Protein AF-A0A820R2Y9-F1 (afdb_monomer_lite)

Structure (mmCIF, N/CA/C/O backbone):
data_AF-A0A820R2Y9-F1
#
_entry.id   AF-A0A820R2Y9-F1
#
loop_
_atom_site.group_PDB
_atom_site.id
_atom_site.type_symbol
_atom_site.label_atom_id
_atom_site.label_alt_id
_atom_site.label_comp_id
_atom_site.label_asym_id
_atom_site.label_entity_id
_atom_site.label_seq_id
_atom_site.pdbx_PDB_ins_code
_atom_site.Cartn_x
_atom_site.Cartn_y
_atom_site.Cartn_z
_atom_site.occupancy
_atom_site.B_iso_or_equiv
_atom_site.auth_seq_id
_atom_site.auth_comp_id
_atom_site.auth_asym_id
_atom_site.auth_atom_id
_atom_site.pdbx_PDB_model_num
ATOM 1 N N . MET A 1 1 ? 5.245 2.937 -27.124 1.00 94.50 1 MET A N 1
ATOM 2 C CA . MET A 1 1 ? 5.031 2.956 -28.586 1.00 94.50 1 MET A CA 1
ATOM 3 C C . MET A 1 1 ? 6.047 3.896 -29.205 1.00 94.50 1 MET A C 1
ATOM 5 O O . MET A 1 1 ? 6.427 4.841 -28.526 1.00 94.50 1 MET A O 1
ATOM 9 N N . GLN A 1 2 ? 6.481 3.652 -30.437 1.00 97.06 2 GLN A N 1
ATOM 10 C CA . GLN A 1 2 ? 7.412 4.506 -31.176 1.00 97.06 2 GLN A CA 1
ATOM 11 C C . GLN A 1 2 ? 6.741 5.011 -32.455 1.00 97.06 2 GLN A C 1
ATOM 13 O O . GLN A 1 2 ? 6.049 4.252 -33.133 1.00 97.06 2 GLN A O 1
ATOM 18 N N . LEU A 1 3 ? 6.914 6.298 -32.744 1.00 96.25 3 LEU A N 1
ATOM 19 C CA . LEU A 1 3 ? 6.406 6.946 -33.949 1.00 96.25 3 LEU A CA 1
ATOM 20 C C . LEU A 1 3 ? 7.386 6.685 -35.099 1.00 96.25 3 LEU A C 1
ATOM 22 O O . LEU A 1 3 ? 8.551 7.066 -34.995 1.00 96.25 3 LEU A O 1
ATOM 26 N N . ASN A 1 4 ? 6.944 6.066 -36.196 1.00 95.81 4 ASN A N 1
ATOM 27 C CA . ASN A 1 4 ? 7.856 5.692 -37.287 1.00 95.81 4 ASN A CA 1
ATOM 28 C C . ASN A 1 4 ? 8.474 6.893 -38.005 1.00 95.81 4 ASN A C 1
ATOM 30 O O . ASN A 1 4 ? 9.587 6.786 -38.510 1.00 95.81 4 ASN A O 1
ATOM 34 N N . CYS A 1 5 ? 7.772 8.027 -38.061 1.00 95.31 5 CYS A N 1
ATOM 35 C CA . CYS A 1 5 ? 8.242 9.199 -38.799 1.00 95.31 5 CYS A CA 1
ATOM 36 C C . CYS A 1 5 ? 9.406 9.929 -38.111 1.00 95.31 5 CYS A C 1
ATOM 38 O O . CYS A 1 5 ? 10.235 10.516 -38.797 1.00 95.31 5 CYS A O 1
ATOM 40 N N . CYS A 1 6 ? 9.479 9.906 -36.776 1.00 96.31 6 CYS A N 1
ATOM 41 C CA . CYS A 1 6 ? 10.446 10.708 -36.019 1.00 96.31 6 CYS A CA 1
ATOM 42 C C . CYS A 1 6 ? 11.184 9.945 -34.910 1.00 96.31 6 CYS A C 1
ATOM 44 O O . CYS A 1 6 ? 12.053 10.511 -34.258 1.00 96.31 6 CYS A O 1
ATOM 46 N N . GLY A 1 7 ? 10.845 8.679 -34.659 1.00 97.00 7 GLY A N 1
ATOM 47 C CA . GLY A 1 7 ? 11.504 7.837 -33.660 1.00 97.00 7 GLY A CA 1
ATOM 48 C C . GLY A 1 7 ? 11.171 8.163 -32.198 1.00 97.00 7 GLY A C 1
ATOM 49 O O . GLY A 1 7 ? 11.577 7.409 -31.314 1.00 97.00 7 GLY A O 1
ATOM 50 N N . HIS A 1 8 ? 10.411 9.226 -31.925 1.00 97.75 8 HIS A N 1
ATOM 51 C CA . HIS A 1 8 ? 9.958 9.578 -30.579 1.00 97.75 8 HIS A CA 1
ATOM 52 C C . HIS A 1 8 ? 8.955 8.565 -30.019 1.00 97.75 8 HIS A C 1
ATOM 54 O O . HIS A 1 8 ? 8.298 7.824 -30.757 1.00 97.75 8 HIS A O 1
ATOM 60 N N . ARG A 1 9 ? 8.835 8.520 -28.687 1.00 96.50 9 ARG A N 1
ATOM 61 C CA . ARG A 1 9 ? 8.028 7.520 -27.982 1.00 96.50 9 ARG A CA 1
ATOM 62 C C . ARG A 1 9 ? 6.809 8.137 -27.312 1.00 96.50 9 ARG A C 1
ATOM 64 O O . ARG A 1 9 ? 6.874 9.223 -26.753 1.00 96.50 9 ARG A O 1
ATOM 71 N N . ILE A 1 10 ? 5.708 7.393 -27.327 1.00 95.25 10 ILE A N 1
ATOM 72 C CA . ILE A 1 10 ? 4.458 7.745 -26.649 1.00 95.25 10 ILE A CA 1
ATOM 73 C C . ILE A 1 10 ? 3.908 6.539 -25.879 1.00 95.25 10 ILE A C 1
ATOM 75 O O . ILE A 1 10 ? 4.060 5.380 -26.294 1.00 95.25 10 ILE A O 1
ATOM 79 N N . CYS A 1 11 ? 3.279 6.802 -24.733 1.00 95.25 11 CYS A N 1
ATOM 80 C CA . CYS A 1 11 ? 2.609 5.776 -23.943 1.00 95.25 11 CYS A CA 1
ATOM 81 C C . CYS A 1 11 ? 1.322 5.294 -24.644 1.00 95.25 11 CYS A C 1
ATOM 83 O O . CYS A 1 11 ? 0.668 6.063 -25.346 1.00 95.25 11 CYS A O 1
ATOM 85 N N . GLN A 1 12 ? 0.936 4.025 -24.467 1.00 92.25 12 GLN A N 1
ATOM 86 C CA . GLN A 1 12 ? -0.253 3.472 -25.137 1.00 92.25 12 GLN A CA 1
ATOM 87 C C . GLN A 1 12 ? -1.546 4.184 -24.707 1.00 92.25 12 GLN A C 1
ATOM 89 O O . GLN A 1 12 ? -2.369 4.513 -25.556 1.00 92.25 12 GLN A O 1
ATOM 94 N N . ALA A 1 13 ? -1.696 4.493 -23.417 1.00 92.94 13 ALA A N 1
ATOM 95 C CA . ALA A 1 13 ? -2.849 5.243 -22.913 1.00 92.94 13 ALA A CA 1
ATOM 96 C C . ALA A 1 13 ? -2.915 6.668 -23.496 1.00 92.94 13 ALA A C 1
ATOM 98 O O . ALA A 1 13 ? -3.978 7.155 -23.866 1.00 92.94 13 ALA A O 1
ATOM 99 N N . CYS A 1 14 ? -1.761 7.320 -23.639 1.00 91.25 14 CYS A N 1
ATOM 100 C CA . CYS A 1 14 ? -1.621 8.655 -24.213 1.00 91.25 14 CYS A CA 1
ATOM 101 C C . CYS A 1 14 ? -2.047 8.661 -25.688 1.00 91.25 14 CYS A C 1
ATOM 103 O O . CYS A 1 14 ? -2.731 9.577 -26.132 1.00 91.25 14 CYS A O 1
ATOM 105 N N . LEU A 1 15 ? -1.678 7.608 -26.425 1.00 92.06 15 LEU A N 1
ATOM 106 C CA . LEU A 1 15 ? -2.083 7.394 -27.813 1.00 92.06 15 LEU A CA 1
ATOM 107 C C . LEU A 1 15 ? -3.599 7.177 -27.944 1.00 92.06 15 LEU A C 1
ATOM 109 O O . LEU A 1 15 ? -4.229 7.746 -28.833 1.00 92.06 15 LEU A O 1
ATOM 113 N N . GLN A 1 16 ? -4.197 6.381 -27.052 1.00 91.25 16 GLN A N 1
ATOM 114 C CA . GLN A 1 16 ? -5.637 6.096 -27.066 1.00 91.25 16 GLN A CA 1
ATOM 115 C C . GLN A 1 16 ? -6.497 7.340 -26.818 1.00 91.25 16 GLN A C 1
ATOM 117 O O . GLN A 1 16 ? -7.578 7.446 -27.391 1.00 91.25 16 GLN A O 1
ATOM 122 N N . ARG A 1 17 ? -6.007 8.294 -26.015 1.00 91.81 17 ARG A N 1
ATOM 123 C CA . ARG A 1 17 ? -6.705 9.557 -25.723 1.00 91.81 17 ARG A CA 1
ATOM 124 C C . ARG A 1 17 ? -6.769 10.529 -26.903 1.00 91.81 17 ARG A C 1
ATOM 126 O O . ARG A 1 17 ? -7.539 11.476 -26.829 1.00 91.81 17 ARG A O 1
ATOM 133 N N . GLN A 1 18 ? -5.981 10.328 -27.960 1.00 89.38 18 GLN A N 1
ATOM 134 C CA . GLN A 1 18 ? -6.023 11.174 -29.157 1.00 89.38 18 GLN A CA 1
ATOM 135 C C . GLN A 1 18 ? -7.191 10.727 -30.047 1.00 89.38 18 GLN A C 1
ATOM 137 O O . GLN A 1 18 ? -7.092 9.641 -30.607 1.00 89.38 18 GLN A O 1
ATOM 142 N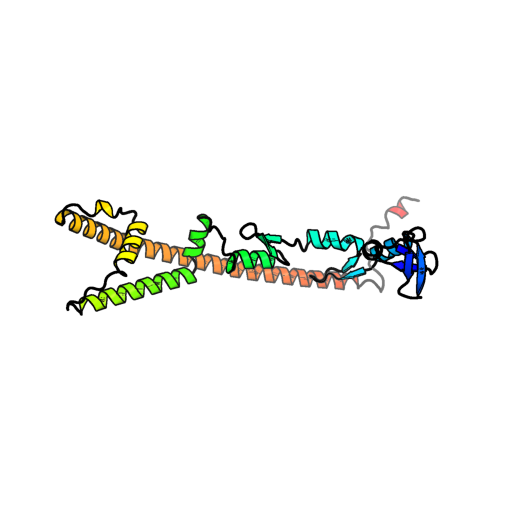 N . PRO A 1 19 ? -8.298 11.477 -30.180 1.00 83.31 19 PRO A N 1
ATOM 143 C CA . PRO A 1 19 ? -9.489 11.007 -30.899 1.00 83.31 19 PRO A CA 1
ATOM 144 C C . PRO A 1 19 ? -9.270 10.873 -32.415 1.00 83.31 19 PRO A C 1
ATOM 146 O O . PRO A 1 19 ? -9.987 10.129 -33.082 1.00 83.31 19 PRO A O 1
ATOM 149 N N . GLU A 1 20 ? -8.272 11.569 -32.954 1.00 88.50 20 GLU A N 1
ATOM 150 C CA . GLU A 1 20 ? -8.010 11.667 -34.385 1.00 88.50 20 GLU A CA 1
ATOM 151 C C . GLU A 1 20 ? -7.115 10.533 -34.918 1.00 88.50 20 GLU A C 1
ATOM 153 O O . GLU A 1 20 ? -6.346 9.887 -34.198 1.00 88.50 20 GLU A O 1
ATOM 158 N N . MET A 1 21 ? -7.243 10.269 -36.223 1.00 87.94 21 MET A N 1
ATOM 159 C CA . MET A 1 21 ? -6.402 9.309 -36.955 1.00 87.94 21 MET A CA 1
ATOM 160 C C . MET A 1 21 ? -4.981 9.843 -37.179 1.00 87.94 21 MET A C 1
ATOM 162 O O . MET A 1 21 ? -4.027 9.058 -37.202 1.00 87.94 21 MET A O 1
ATOM 166 N N . SER A 1 22 ? -4.859 11.162 -37.329 1.00 92.31 22 SER A N 1
ATOM 167 C CA . SER A 1 22 ? -3.619 11.933 -37.344 1.00 92.31 22 SER A CA 1
ATOM 168 C C . SER A 1 22 ? -3.297 12.441 -35.941 1.00 92.31 22 SER A C 1
ATOM 170 O O . SER A 1 22 ? -4.183 12.723 -35.141 1.00 92.31 22 SER A O 1
ATOM 172 N N . MET A 1 23 ? -2.014 12.555 -35.631 1.00 93.25 23 MET A N 1
ATOM 173 C CA . MET A 1 23 ? -1.523 13.107 -34.376 1.00 93.25 23 MET A CA 1
ATOM 174 C C . MET A 1 23 ? -0.204 13.837 -34.627 1.00 93.25 23 MET A C 1
ATOM 176 O O . MET A 1 23 ? 0.573 13.465 -35.506 1.00 93.25 23 MET A O 1
ATOM 180 N N . ILE A 1 24 ? 0.059 14.876 -33.841 1.00 94.25 24 ILE A N 1
ATOM 181 C CA . ILE A 1 24 ? 1.291 15.660 -33.930 1.00 94.25 24 ILE A CA 1
ATOM 182 C C . ILE A 1 24 ? 2.240 15.194 -32.827 1.00 94.25 24 ILE A C 1
ATOM 184 O O . ILE A 1 24 ? 1.867 15.107 -31.654 1.00 94.25 24 ILE A O 1
ATOM 188 N N . CYS A 1 25 ? 3.483 14.879 -33.188 1.00 95.31 25 CYS A N 1
ATOM 189 C CA . CYS A 1 25 ? 4.515 14.567 -32.211 1.00 95.31 25 CYS A CA 1
ATOM 190 C C . CYS A 1 25 ? 4.790 15.795 -31.332 1.00 95.31 25 CYS A C 1
ATOM 192 O O . CYS A 1 25 ? 5.299 16.799 -31.817 1.00 95.31 25 CYS A O 1
ATOM 194 N N . LEU A 1 26 ? 4.535 15.700 -30.026 1.00 93.19 26 LEU A N 1
ATOM 195 C CA . LEU A 1 26 ? 4.719 16.824 -29.095 1.00 93.19 26 LEU A CA 1
ATOM 196 C C . LEU A 1 26 ? 6.181 17.278 -28.935 1.00 93.19 26 LEU A C 1
ATOM 198 O O . LEU A 1 26 ? 6.425 18.353 -28.400 1.00 93.19 26 LEU A O 1
ATOM 202 N N . GLN A 1 27 ? 7.151 16.467 -29.367 1.00 95.50 27 GLN A N 1
ATOM 203 C CA . GLN A 1 27 ? 8.578 16.780 -29.241 1.00 95.50 27 GLN A CA 1
ATOM 204 C C . GLN A 1 27 ? 9.151 17.496 -30.469 1.00 95.50 27 GLN A C 1
ATOM 206 O O . GLN A 1 27 ? 10.053 18.312 -30.321 1.00 95.50 27 GLN A O 1
ATOM 211 N N . CYS A 1 28 ? 8.654 17.201 -31.674 1.00 96.88 28 CYS A N 1
ATOM 212 C CA . CYS A 1 28 ? 9.210 17.757 -32.916 1.00 96.88 28 CYS A CA 1
ATOM 213 C C . CYS A 1 28 ? 8.169 18.282 -33.910 1.00 96.88 28 CYS A C 1
ATOM 215 O O . CYS A 1 28 ? 8.526 18.632 -35.031 1.00 96.88 28 CYS A O 1
ATOM 217 N N . SER A 1 29 ? 6.892 18.298 -33.534 1.00 96.06 29 SER A N 1
ATOM 218 C CA . SER A 1 29 ? 5.763 18.738 -34.361 1.00 96.06 29 SER A CA 1
ATOM 219 C C . SER A 1 29 ? 5.564 17.967 -35.673 1.00 96.06 29 SER A C 1
ATOM 221 O O . SER A 1 29 ? 4.773 18.384 -36.513 1.00 96.06 29 SER A O 1
ATOM 223 N N . ALA A 1 30 ? 6.240 16.827 -35.855 1.00 96.81 30 ALA A N 1
ATOM 224 C CA . ALA A 1 30 ? 6.027 15.963 -37.009 1.00 96.81 30 ALA A CA 1
ATOM 225 C C . ALA A 1 30 ? 4.625 15.341 -36.962 1.00 96.81 30 ALA A C 1
ATOM 227 O O . ALA A 1 30 ? 4.231 14.757 -35.946 1.00 96.81 30 ALA A O 1
ATOM 228 N N . GLU A 1 31 ? 3.894 15.442 -38.068 1.00 96.12 31 GLU A N 1
ATOM 229 C CA . GLU A 1 31 ? 2.616 14.761 -38.244 1.00 96.12 31 GLU A CA 1
ATOM 230 C C . GLU A 1 31 ? 2.840 13.250 -38.400 1.00 96.12 31 GLU A C 1
ATOM 232 O O . GLU A 1 31 ? 3.791 12.792 -39.043 1.00 96.12 31 GLU A O 1
ATOM 237 N N . THR A 1 32 ? 1.983 12.453 -37.770 1.00 95.19 32 THR A N 1
ATOM 238 C CA . THR A 1 32 ? 2.015 10.996 -37.869 1.00 95.19 32 THR A CA 1
ATOM 239 C C . THR A 1 32 ? 0.614 10.418 -37.802 1.00 95.19 32 THR A C 1
ATOM 241 O O . THR A 1 32 ? -0.297 11.001 -37.219 1.00 95.19 32 THR A O 1
ATOM 244 N N . PHE A 1 33 ? 0.437 9.246 -38.400 1.00 95.25 33 PHE A N 1
ATOM 245 C CA . PHE A 1 33 ? -0.827 8.522 -38.378 1.00 95.25 33 PHE A CA 1
ATOM 246 C C . PHE A 1 33 ? -0.762 7.384 -37.368 1.00 95.25 33 PHE A C 1
ATOM 248 O O . PHE A 1 33 ? 0.284 6.758 -37.199 1.00 95.25 33 PHE A O 1
ATOM 255 N N . ARG A 1 34 ? -1.894 7.030 -36.750 1.00 93.69 34 ARG A N 1
ATOM 256 C CA . ARG A 1 34 ? -1.973 5.874 -35.834 1.00 93.69 34 ARG A CA 1
ATOM 257 C C . ARG A 1 34 ? -1.453 4.568 -36.456 1.00 93.69 34 ARG A C 1
ATOM 259 O O . ARG A 1 34 ? -0.865 3.755 -35.750 1.00 93.69 34 ARG A O 1
ATOM 266 N N . SER A 1 35 ? -1.616 4.385 -37.769 1.00 94.88 35 SER A N 1
ATOM 267 C CA . SER A 1 35 ? -1.086 3.236 -38.524 1.00 94.88 35 SER A CA 1
ATOM 268 C C . SER A 1 35 ? 0.446 3.193 -38.606 1.00 94.88 35 SER A C 1
ATOM 270 O O . SER A 1 35 ? 1.016 2.141 -38.876 1.00 94.88 35 SER A O 1
ATOM 272 N N . GLN A 1 36 ? 1.120 4.315 -38.353 1.00 95.62 36 GLN A N 1
ATOM 273 C CA . GLN A 1 36 ? 2.578 4.456 -38.348 1.00 95.62 36 GLN A CA 1
A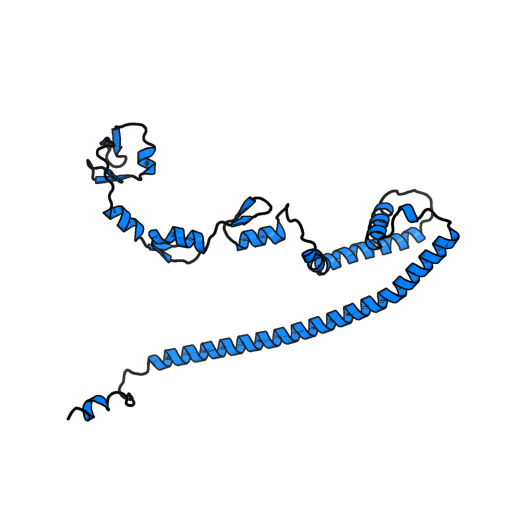TOM 274 C C . GLN A 1 36 ? 3.176 4.355 -36.938 1.00 95.62 36 GLN A C 1
ATOM 276 O O . GLN A 1 36 ? 4.342 4.694 -36.729 1.00 95.62 36 GLN A O 1
ATOM 281 N N . VAL A 1 37 ? 2.391 3.916 -35.954 1.00 96.06 37 VAL A N 1
ATOM 282 C CA . VAL A 1 37 ? 2.845 3.757 -34.575 1.00 96.06 37 VAL A CA 1
ATOM 283 C C . VAL A 1 37 ? 3.149 2.288 -34.307 1.00 96.06 37 VAL A C 1
ATOM 285 O O . VAL A 1 37 ? 2.267 1.434 -34.375 1.00 96.06 37 VAL A O 1
ATOM 288 N N . MET A 1 38 ? 4.398 1.986 -33.958 1.00 97.06 38 MET A N 1
ATOM 289 C CA . MET A 1 38 ? 4.846 0.621 -33.678 1.00 97.06 38 MET A CA 1
ATOM 290 C C . MET A 1 38 ? 5.046 0.368 -32.181 1.00 97.06 38 MET A C 1
ATOM 292 O O . MET A 1 38 ? 5.316 1.272 -31.381 1.00 97.06 38 MET A O 1
ATOM 296 N N . ILE A 1 39 ? 4.925 -0.898 -31.779 1.00 96.75 39 ILE A N 1
ATOM 297 C CA . ILE A 1 39 ? 5.278 -1.338 -30.427 1.00 96.75 39 ILE A CA 1
ATOM 298 C C . ILE A 1 39 ? 6.799 -1.510 -30.363 1.00 96.75 39 ILE A C 1
ATOM 300 O O . ILE A 1 39 ? 7.340 -2.490 -30.870 1.00 96.75 39 ILE A O 1
ATOM 304 N N . ASP A 1 40 ? 7.483 -0.586 -29.692 1.00 96.81 40 ASP A N 1
ATOM 305 C CA . ASP A 1 40 ? 8.913 -0.698 -29.384 1.00 96.81 40 ASP A CA 1
ATOM 306 C C . ASP A 1 40 ? 9.129 -1.710 -28.245 1.00 96.81 40 ASP A C 1
ATOM 308 O O . ASP A 1 40 ? 9.092 -1.374 -27.056 1.00 96.81 40 ASP A O 1
ATOM 312 N N . ARG A 1 41 ? 9.277 -2.989 -28.619 1.00 96.06 41 ARG A N 1
ATOM 313 C CA . ARG A 1 41 ? 9.500 -4.099 -27.676 1.00 96.06 41 ARG A CA 1
ATOM 314 C C . ARG A 1 41 ? 10.843 -3.978 -26.956 1.00 96.06 41 ARG A C 1
ATOM 316 O O . ARG A 1 41 ? 10.914 -4.313 -25.780 1.00 96.06 41 ARG A O 1
ATOM 323 N N . GLY A 1 42 ? 11.877 -3.479 -27.639 1.00 96.62 42 GLY A N 1
ATOM 324 C CA . GLY A 1 42 ? 13.204 -3.288 -27.054 1.00 96.62 42 GLY A CA 1
ATOM 325 C C . GLY A 1 42 ? 13.160 -2.292 -25.900 1.00 96.62 42 GLY A C 1
ATOM 326 O O . GLY A 1 42 ? 13.590 -2.609 -24.794 1.00 96.62 42 GLY A O 1
ATOM 327 N N . PHE A 1 43 ? 12.537 -1.132 -26.119 1.00 94.81 43 PHE A N 1
ATOM 328 C CA . PHE A 1 43 ? 12.335 -0.143 -25.064 1.00 94.81 43 PHE A CA 1
ATOM 329 C C . PHE A 1 43 ? 11.429 -0.654 -23.942 1.00 94.81 43 PHE A C 1
ATOM 331 O O . PHE A 1 43 ? 11.726 -0.423 -22.774 1.00 94.81 43 PHE A O 1
ATOM 338 N N . LYS A 1 44 ? 10.346 -1.376 -24.264 1.00 93.81 44 LYS A N 1
ATOM 339 C CA . LYS A 1 44 ? 9.470 -1.969 -23.239 1.00 93.81 44 LYS A CA 1
ATOM 340 C C . LYS A 1 44 ? 10.246 -2.917 -22.317 1.00 93.81 44 LYS A C 1
ATOM 342 O O . LYS A 1 44 ? 10.117 -2.808 -21.102 1.00 93.81 44 LYS A O 1
ATOM 347 N N . ASN A 1 45 ? 11.059 -3.803 -22.890 1.00 95.38 45 ASN A N 1
ATOM 348 C CA . ASN A 1 45 ? 11.874 -4.742 -22.123 1.00 95.38 45 ASN A CA 1
ATOM 349 C C . ASN A 1 45 ? 12.950 -4.010 -21.306 1.00 95.38 45 ASN A C 1
ATOM 351 O O . ASN A 1 45 ? 13.172 -4.351 -20.151 1.00 95.38 45 ASN A O 1
ATOM 355 N N . ALA A 1 46 ? 13.577 -2.972 -21.870 1.00 95.94 46 ALA A N 1
ATOM 356 C CA . ALA A 1 46 ? 14.545 -2.152 -21.144 1.00 95.94 46 ALA A CA 1
ATOM 357 C C . ALA A 1 46 ? 13.909 -1.431 -19.943 1.00 95.94 46 ALA A C 1
ATOM 359 O O . ALA A 1 46 ? 14.474 -1.462 -18.856 1.00 95.94 46 ALA A O 1
ATOM 360 N N . MET A 1 47 ? 12.714 -0.851 -20.112 1.00 94.62 47 MET A N 1
ATOM 361 C CA . MET A 1 47 ? 11.956 -0.221 -19.022 1.00 94.62 47 MET A CA 1
ATOM 362 C C . MET A 1 47 ? 11.617 -1.219 -17.913 1.00 94.62 47 MET A C 1
ATOM 364 O O . MET A 1 47 ? 11.740 -0.898 -16.738 1.00 94.62 47 MET A O 1
ATOM 368 N N . GLN A 1 48 ? 11.209 -2.435 -18.278 1.00 94.38 48 GLN A N 1
ATOM 369 C CA . GLN A 1 48 ? 10.905 -3.505 -17.324 1.00 94.38 48 GLN A CA 1
ATOM 370 C C . GLN A 1 48 ? 12.116 -3.917 -16.476 1.00 94.38 48 GLN A C 1
ATOM 372 O O . GLN A 1 48 ? 11.940 -4.306 -15.326 1.00 94.38 48 GLN A O 1
ATOM 377 N N . SER A 1 49 ? 13.325 -3.792 -17.020 1.00 96.62 49 SER A N 1
ATOM 378 C CA . SER A 1 49 ? 14.584 -4.086 -16.331 1.00 96.62 49 SER A CA 1
ATOM 379 C C . SER A 1 49 ? 15.187 -2.882 -15.599 1.00 96.62 49 SER A C 1
ATOM 381 O O . SER A 1 49 ? 16.327 -2.968 -15.147 1.00 96.62 49 SER A O 1
ATOM 383 N N . LEU A 1 50 ? 14.478 -1.752 -15.493 1.00 97.00 50 LEU A N 1
ATOM 384 C CA . LEU A 1 50 ? 14.971 -0.617 -14.715 1.00 97.00 50 LEU A CA 1
ATOM 385 C C . LEU A 1 50 ? 14.933 -0.946 -13.218 1.00 97.00 50 LEU A C 1
ATOM 387 O O . LEU A 1 50 ? 13.881 -1.385 -12.740 1.00 97.00 50 LEU A O 1
ATOM 391 N N . PRO A 1 51 ? 16.039 -0.728 -12.484 1.00 97.56 51 PRO A N 1
ATOM 392 C CA . PRO A 1 51 ? 16.025 -0.807 -11.035 1.00 97.56 51 PRO A CA 1
ATOM 393 C C . PRO A 1 51 ? 15.217 0.364 -10.472 1.00 97.56 51 PRO A C 1
ATOM 395 O O . PRO A 1 51 ? 15.390 1.508 -10.901 1.00 97.56 51 PRO A O 1
ATOM 398 N N . ILE A 1 52 ? 14.335 0.074 -9.524 1.00 97.38 52 ILE A N 1
ATOM 399 C CA . ILE A 1 52 ? 13.507 1.055 -8.827 1.00 97.38 52 ILE A CA 1
ATOM 400 C C . ILE A 1 52 ? 13.456 0.747 -7.330 1.00 97.38 52 ILE A C 1
ATOM 402 O O . ILE A 1 52 ? 13.653 -0.394 -6.911 1.00 97.38 52 ILE A O 1
ATOM 406 N N . GLU A 1 53 ? 13.174 1.778 -6.543 1.00 95.62 53 GLU A N 1
ATOM 407 C CA . GLU A 1 53 ? 12.950 1.699 -5.101 1.00 95.62 53 GLU A CA 1
ATOM 408 C C . GLU A 1 53 ? 11.451 1.828 -4.808 1.00 95.62 53 GLU A C 1
ATOM 410 O O . GLU A 1 53 ? 10.748 2.626 -5.441 1.00 95.62 53 GLU A O 1
ATOM 415 N N . CYS A 1 54 ? 10.943 1.029 -3.870 1.00 93.12 54 CYS A N 1
ATOM 416 C CA . CYS A 1 54 ? 9.551 1.117 -3.452 1.00 93.12 54 CYS A CA 1
ATOM 417 C C . CYS A 1 54 ? 9.298 2.407 -2.662 1.00 93.12 54 CYS A C 1
ATOM 419 O O . CYS A 1 54 ? 10.016 2.733 -1.729 1.00 93.12 54 CYS A O 1
ATOM 421 N N . SER A 1 55 ? 8.217 3.129 -2.964 1.00 86.38 55 SER A N 1
ATOM 422 C CA . SER A 1 55 ? 7.858 4.339 -2.205 1.00 86.38 55 SER A CA 1
ATOM 423 C C . SER A 1 55 ? 7.319 4.067 -0.791 1.00 86.38 55 SER A C 1
ATOM 425 O O . SER A 1 55 ? 7.093 5.014 -0.043 1.00 86.38 55 SER A O 1
ATOM 427 N N . PHE A 1 56 ? 7.079 2.802 -0.431 1.00 82.19 56 PHE A N 1
ATOM 428 C CA . PHE A 1 56 ? 6.466 2.401 0.841 1.00 82.19 56 PHE A CA 1
ATOM 429 C C . PHE A 1 56 ? 7.413 1.619 1.764 1.00 82.19 56 PHE A C 1
ATOM 431 O O . PHE A 1 56 ? 7.102 1.450 2.941 1.00 82.19 56 PHE A O 1
ATOM 438 N N . CYS A 1 57 ? 8.549 1.130 1.260 1.00 86.50 57 CYS A N 1
ATOM 439 C CA . CYS A 1 57 ? 9.547 0.403 2.045 1.00 86.50 57 CYS A CA 1
ATOM 440 C C . CYS A 1 57 ? 10.933 0.464 1.383 1.00 86.50 57 CYS A C 1
ATOM 442 O O . CYS A 1 57 ? 11.076 0.957 0.275 1.00 86.50 57 CYS A O 1
ATOM 444 N N . HIS A 1 58 ? 11.952 -0.109 2.026 1.00 91.19 58 HIS A N 1
ATOM 445 C CA . HIS A 1 58 ? 13.338 -0.117 1.531 1.00 91.19 58 HIS A CA 1
ATO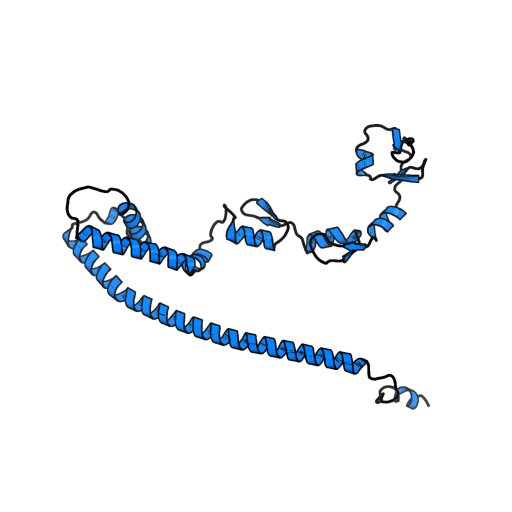M 446 C C . HIS A 1 58 ? 13.621 -1.153 0.422 1.00 91.19 58 HIS A C 1
ATOM 448 O O . HIS A 1 58 ? 14.776 -1.497 0.172 1.00 91.19 58 HIS A O 1
ATOM 454 N N . TRP A 1 59 ? 12.590 -1.723 -0.207 1.00 96.06 59 TRP A N 1
ATOM 455 C CA . TRP A 1 59 ? 12.777 -2.706 -1.272 1.00 96.06 59 TRP A CA 1
ATOM 456 C C . TRP A 1 59 ? 13.333 -2.046 -2.536 1.00 96.06 59 TRP A C 1
ATOM 458 O O . TRP A 1 59 ? 12.809 -1.033 -3.004 1.00 96.06 59 TRP A O 1
ATOM 468 N N . ILE A 1 60 ? 14.365 -2.666 -3.112 1.00 97.56 60 ILE A N 1
ATOM 469 C CA . ILE A 1 60 ? 14.972 -2.285 -4.388 1.00 97.56 60 ILE A CA 1
ATOM 470 C C . ILE A 1 60 ? 14.910 -3.501 -5.312 1.00 97.56 60 ILE A C 1
ATOM 472 O O . ILE A 1 60 ? 15.406 -4.576 -4.970 1.00 97.56 60 ILE A O 1
ATOM 476 N N . GLY A 1 61 ? 14.328 -3.334 -6.496 1.00 97.56 61 GLY A N 1
ATOM 477 C CA . GLY A 1 61 ? 14.185 -4.409 -7.476 1.00 97.56 61 GLY A CA 1
ATOM 478 C C . GLY A 1 61 ? 13.891 -3.879 -8.871 1.00 97.56 61 GLY A C 1
ATOM 479 O O . GLY A 1 61 ? 14.118 -2.707 -9.156 1.00 97.56 61 GLY A O 1
ATOM 480 N N . PHE A 1 62 ? 13.417 -4.735 -9.773 1.00 98.50 62 PHE A N 1
ATOM 481 C CA . PHE A 1 62 ? 13.131 -4.334 -11.151 1.00 98.50 62 PHE A CA 1
ATOM 482 C C . PHE A 1 62 ? 11.672 -3.911 -11.331 1.00 98.50 62 PHE A C 1
ATOM 484 O O . PHE A 1 62 ? 10.772 -4.485 -10.720 1.00 98.50 62 PHE A O 1
ATOM 491 N N . LEU A 1 63 ? 11.419 -2.959 -12.237 1.00 96.94 63 LEU A N 1
ATOM 492 C CA . LEU A 1 63 ? 10.067 -2.457 -12.522 1.00 96.94 63 LEU A CA 1
ATOM 493 C C . LEU A 1 63 ? 9.068 -3.575 -12.874 1.00 96.94 63 LEU A C 1
ATOM 495 O O . LEU A 1 63 ? 7.896 -3.482 -12.517 1.00 96.94 63 LEU A O 1
ATOM 499 N N . LYS A 1 64 ? 9.513 -4.634 -13.564 1.00 97.50 64 LYS A N 1
ATOM 500 C CA . LYS A 1 64 ? 8.666 -5.796 -13.892 1.00 97.50 64 LYS A CA 1
ATOM 501 C C . LYS A 1 64 ? 8.140 -6.554 -12.665 1.00 97.50 64 LYS A C 1
ATOM 503 O O . LYS A 1 64 ? 7.050 -7.106 -12.754 1.00 97.50 64 LYS A O 1
ATOM 508 N N . ASP A 1 65 ? 8.885 -6.547 -11.563 1.00 97.75 65 ASP A N 1
ATOM 509 C CA . ASP A 1 65 ? 8.587 -7.308 -10.344 1.00 97.75 65 ASP A CA 1
ATOM 510 C C . ASP A 1 65 ? 7.869 -6.421 -9.306 1.00 97.75 65 ASP A C 1
ATOM 512 O O . ASP A 1 65 ? 7.431 -6.881 -8.256 1.00 97.75 65 ASP A O 1
ATOM 516 N N . TYR A 1 66 ? 7.719 -5.126 -9.600 1.00 95.88 66 TYR A N 1
ATOM 517 C CA . TYR A 1 66 ? 7.201 -4.151 -8.647 1.00 95.88 66 TYR A CA 1
ATOM 518 C C . TYR A 1 66 ? 5.734 -4.364 -8.286 1.00 95.88 66 TYR A C 1
ATOM 520 O O . TYR A 1 66 ? 5.365 -4.205 -7.129 1.00 95.88 66 TYR A O 1
ATOM 528 N N . GLN A 1 67 ? 4.897 -4.751 -9.253 1.00 93.69 67 GLN A N 1
ATOM 529 C CA . GLN A 1 67 ? 3.489 -5.034 -8.968 1.00 93.69 67 GLN A CA 1
ATOM 530 C C . GLN A 1 67 ? 3.348 -6.244 -8.041 1.00 93.69 67 GLN A C 1
ATOM 532 O O . GLN A 1 67 ? 2.585 -6.187 -7.087 1.00 93.69 67 GLN A O 1
ATOM 537 N N . GLU A 1 68 ? 4.126 -7.302 -8.280 1.00 95.69 68 GLU A N 1
ATOM 538 C CA . GLU A 1 68 ? 4.142 -8.480 -7.411 1.00 95.69 68 GLU A CA 1
ATOM 539 C C . GLU A 1 68 ? 4.610 -8.117 -5.996 1.00 95.69 68 GLU A C 1
ATOM 541 O O . GLU A 1 68 ? 3.989 -8.526 -5.018 1.00 95.69 68 GLU A O 1
ATOM 546 N N . HIS A 1 69 ? 5.645 -7.279 -5.878 1.00 94.19 69 HIS A N 1
ATOM 547 C CA . HIS A 1 69 ? 6.083 -6.745 -4.591 1.00 94.19 69 HIS A CA 1
ATOM 548 C C . HIS A 1 69 ? 4.972 -5.955 -3.877 1.00 94.19 69 HIS A C 1
ATOM 550 O O . HIS A 1 69 ? 4.745 -6.173 -2.686 1.00 94.19 69 HIS A O 1
ATOM 556 N N . LEU A 1 70 ? 4.264 -5.065 -4.586 1.00 89.56 70 LEU A N 1
ATOM 557 C CA . LEU A 1 70 ? 3.135 -4.324 -4.019 1.00 89.56 70 LEU A CA 1
ATOM 558 C C . LEU A 1 70 ? 2.040 -5.278 -3.534 1.00 89.56 70 LEU A C 1
ATOM 560 O O . LEU A 1 70 ? 1.568 -5.131 -2.414 1.00 89.56 70 LEU A O 1
ATOM 564 N N . ASP A 1 71 ? 1.687 -6.286 -4.325 1.00 88.56 71 ASP A N 1
ATOM 565 C CA . ASP A 1 71 ? 0.630 -7.234 -3.971 1.00 88.56 71 ASP A CA 1
ATOM 566 C C . ASP A 1 71 ? 1.012 -8.106 -2.756 1.00 88.56 71 ASP A C 1
ATOM 568 O O . ASP A 1 71 ? 0.158 -8.421 -1.928 1.00 88.56 71 ASP A O 1
ATOM 572 N N . GLN A 1 72 ? 2.293 -8.474 -2.620 1.00 90.69 72 GLN A N 1
ATOM 573 C CA . GLN A 1 72 ? 2.788 -9.334 -1.537 1.00 90.69 72 GLN A CA 1
ATOM 574 C C . GLN A 1 72 ? 3.088 -8.579 -0.234 1.00 90.69 72 GLN A C 1
ATOM 576 O O . GLN A 1 72 ? 2.838 -9.107 0.849 1.00 90.69 72 GLN A O 1
ATOM 581 N N . HIS A 1 73 ? 3.631 -7.362 -0.316 1.00 85.06 73 HIS A N 1
ATOM 582 C CA . HIS A 1 73 ? 4.154 -6.629 0.847 1.00 85.06 73 HIS A CA 1
ATOM 583 C C . HIS A 1 73 ? 3.373 -5.361 1.190 1.00 85.06 73 HIS A C 1
ATOM 585 O O . HIS A 1 73 ? 3.430 -4.891 2.327 1.00 85.06 73 HIS A O 1
ATOM 591 N N . HIS A 1 74 ? 2.613 -4.828 0.237 1.00 84.31 74 HIS A N 1
ATOM 592 C CA . HIS A 1 74 ? 1.746 -3.669 0.422 1.00 84.31 74 HIS A CA 1
ATOM 593 C C . HIS A 1 74 ? 0.323 -3.968 -0.060 1.00 84.31 74 HIS A C 1
ATOM 595 O O . HIS A 1 74 ? -0.221 -3.197 -0.860 1.00 84.31 74 HIS A O 1
ATOM 601 N N . PRO A 1 75 ? -0.305 -5.075 0.396 1.00 82.25 75 PRO A N 1
ATOM 602 C CA . PRO A 1 75 ? -1.683 -5.340 0.031 1.00 82.25 75 PRO A CA 1
ATOM 603 C C . PRO A 1 75 ? -2.493 -4.173 0.581 1.00 82.25 75 PRO A C 1
ATOM 605 O O . PRO A 1 75 ? -2.545 -4.035 1.795 1.00 82.25 75 PRO A O 1
ATOM 608 N N . ASN A 1 76 ? -3.039 -3.309 -0.284 1.00 84.50 76 ASN A N 1
ATOM 609 C CA . ASN A 1 76 ? -3.894 -2.179 0.095 1.00 84.50 76 ASN A CA 1
ATOM 610 C C . ASN A 1 76 ? -5.130 -2.746 0.795 1.00 84.50 76 ASN A C 1
ATOM 612 O O . ASN A 1 76 ? -6.102 -3.104 0.114 1.00 84.50 76 ASN A O 1
ATOM 616 N N . PRO A 1 77 ? -5.110 -2.932 2.123 1.00 83.06 77 PRO A N 1
ATOM 617 C CA . PRO A 1 77 ? -6.032 -3.847 2.728 1.00 83.06 77 PRO A CA 1
ATOM 618 C C . PRO A 1 77 ? -7.309 -3.067 3.018 1.00 83.06 77 PRO A C 1
ATOM 620 O O . PRO A 1 77 ? -7.292 -1.888 3.389 1.00 83.06 77 PRO A O 1
ATOM 623 N N . ILE A 1 78 ? -8.437 -3.719 2.771 1.00 88.19 78 ILE A N 1
ATOM 624 C CA . ILE A 1 78 ? -9.757 -3.126 2.946 1.00 88.19 78 ILE A CA 1
ATOM 625 C C . ILE A 1 78 ? -10.271 -3.561 4.314 1.00 88.19 78 ILE A C 1
ATOM 627 O O . ILE A 1 78 ? -10.203 -4.739 4.665 1.00 88.19 78 ILE A O 1
ATOM 631 N N . CYS A 1 79 ? -10.777 -2.621 5.106 1.00 87.69 79 CYS A N 1
ATOM 632 C CA . CYS A 1 79 ? -11.466 -2.963 6.342 1.00 87.69 79 CYS A CA 1
ATOM 633 C C . CYS A 1 79 ? -12.812 -3.619 6.019 1.00 87.69 79 CYS A C 1
ATOM 635 O O . CYS A 1 79 ? -13.681 -2.973 5.446 1.00 87.69 79 CYS A O 1
ATOM 637 N N . GLU A 1 80 ? -13.016 -4.872 6.421 1.00 89.75 80 GLU A N 1
ATOM 638 C CA . GLU A 1 80 ? -14.259 -5.619 6.160 1.00 89.75 80 GLU A CA 1
ATOM 639 C C . GLU A 1 80 ? -15.499 -4.984 6.817 1.00 89.75 80 GLU A C 1
ATOM 641 O O . GLU A 1 80 ? -16.620 -5.170 6.351 1.00 89.75 80 GLU A O 1
ATOM 646 N N . ASN A 1 81 ? -15.308 -4.195 7.878 1.00 89.75 81 ASN A N 1
ATOM 647 C CA . ASN A 1 81 ? -16.396 -3.589 8.644 1.00 89.75 81 ASN A CA 1
ATOM 648 C C . ASN A 1 81 ? -16.895 -2.264 8.044 1.00 89.75 81 ASN A C 1
ATOM 650 O O . ASN A 1 81 ? -18.076 -1.936 8.153 1.00 89.75 81 ASN A O 1
ATOM 654 N N . CYS A 1 82 ? -16.007 -1.466 7.444 1.00 92.12 82 CYS A N 1
ATOM 655 C CA . CYS A 1 82 ? -16.339 -0.126 6.935 1.00 92.12 82 CYS A CA 1
ATOM 656 C C . CYS A 1 82 ? -15.988 0.086 5.452 1.00 92.12 82 CYS A C 1
ATOM 658 O O . CYS A 1 82 ? -16.276 1.146 4.903 1.00 92.12 82 CYS A O 1
ATOM 660 N N . ASN A 1 83 ? -15.376 -0.906 4.800 1.00 91.25 83 ASN A N 1
ATOM 661 C CA . ASN A 1 83 ? -14.893 -0.883 3.417 1.00 91.25 83 ASN A CA 1
ATOM 662 C C . ASN A 1 83 ? -13.888 0.237 3.082 1.00 91.25 83 ASN A C 1
ATOM 664 O O . ASN A 1 83 ? -13.669 0.539 1.908 1.00 91.25 83 ASN A O 1
ATOM 668 N N . GLN A 1 84 ? -13.242 0.844 4.082 1.00 89.69 84 GLN A N 1
ATOM 669 C CA . GLN A 1 84 ? -12.165 1.810 3.848 1.00 89.69 84 GLN A CA 1
ATOM 670 C C . GLN A 1 84 ? -10.863 1.094 3.458 1.00 89.69 84 GLN A C 1
ATOM 672 O O . GLN A 1 84 ? -10.535 0.038 4.002 1.00 89.69 84 GLN A O 1
ATOM 677 N N . GLN A 1 85 ? -10.134 1.669 2.498 1.00 86.88 85 GLN A N 1
ATOM 678 C CA . GLN A 1 85 ? -8.823 1.198 2.042 1.00 86.88 85 GLN A CA 1
ATOM 679 C C . GLN A 1 85 ? -7.704 1.842 2.856 1.00 86.88 85 GLN A C 1
ATOM 681 O O . GLN A 1 85 ? -7.726 3.051 3.096 1.00 86.88 85 GLN A O 1
ATOM 686 N N . TYR A 1 86 ? -6.696 1.050 3.214 1.00 84.25 86 TYR A N 1
ATOM 687 C CA . TYR A 1 86 ? -5.529 1.519 3.958 1.00 84.25 86 TYR A CA 1
ATOM 688 C C . TYR A 1 86 ? -4.246 1.339 3.151 1.00 84.25 86 TYR A C 1
ATOM 690 O O . TYR A 1 86 ? -4.154 0.491 2.270 1.00 84.25 86 TYR A O 1
ATOM 698 N N . ALA A 1 87 ? -3.243 2.161 3.460 1.00 78.81 87 ALA A N 1
ATOM 699 C CA . ALA A 1 87 ? -1.940 2.109 2.794 1.00 78.81 87 ALA A CA 1
ATOM 700 C C . ALA A 1 87 ? -1.067 0.928 3.263 1.00 78.81 87 ALA A C 1
ATOM 702 O O . ALA A 1 87 ? -0.072 0.605 2.624 1.00 78.81 87 ALA A O 1
ATOM 703 N N . SER A 1 88 ? -1.401 0.316 4.403 1.00 81.06 88 SER A N 1
ATOM 704 C CA . SER A 1 88 ? -0.698 -0.846 4.946 1.00 81.06 88 SER A CA 1
ATOM 705 C C . SER A 1 88 ? -1.598 -1.643 5.888 1.00 81.06 88 SER A C 1
ATOM 707 O O . SER A 1 88 ? -2.614 -1.143 6.383 1.00 81.06 88 SER A O 1
ATOM 709 N N . VAL A 1 89 ? -1.193 -2.885 6.165 1.00 79.19 89 VAL A N 1
ATOM 710 C CA . VAL A 1 89 ? -1.844 -3.753 7.158 1.00 79.19 89 VAL A CA 1
ATOM 711 C C . VAL A 1 89 ? -1.755 -3.147 8.563 1.00 79.19 89 VAL A C 1
ATOM 713 O O . VAL A 1 89 ? -2.726 -3.210 9.308 1.00 79.19 89 VAL A O 1
ATOM 716 N N . GLU A 1 90 ? -0.643 -2.495 8.912 1.00 81.44 90 GLU A N 1
ATOM 717 C CA . GLU A 1 90 ? -0.479 -1.806 10.202 1.00 81.44 90 GLU A CA 1
ATOM 718 C C . GLU A 1 90 ? -1.501 -0.684 10.379 1.00 81.44 90 GLU A C 1
ATOM 720 O O . GLU A 1 90 ? -2.197 -0.659 11.389 1.00 81.44 90 GLU A O 1
ATOM 725 N N . LYS A 1 91 ? -1.691 0.173 9.367 1.00 84.12 91 LYS A N 1
ATOM 726 C CA . LYS A 1 91 ? -2.715 1.227 9.424 1.00 84.12 91 LYS A CA 1
ATOM 727 C C . LYS A 1 91 ? -4.133 0.669 9.483 1.00 84.12 91 LYS A C 1
ATOM 729 O O . LYS A 1 91 ? -4.990 1.247 10.148 1.00 84.12 91 LYS A O 1
ATOM 734 N N . LEU A 1 92 ? -4.391 -0.452 8.808 1.00 87.00 92 LEU A N 1
ATOM 735 C CA . LEU A 1 92 ? -5.665 -1.151 8.954 1.00 87.00 92 LEU A CA 1
ATOM 736 C C . LEU A 1 92 ? -5.853 -1.671 10.389 1.00 87.00 92 LEU A C 1
ATOM 738 O O . LEU A 1 92 ? -6.950 -1.563 10.933 1.00 87.00 92 LEU A O 1
ATOM 742 N N . ASN A 1 93 ? -4.813 -2.221 11.012 1.00 83.12 93 ASN A N 1
ATOM 743 C CA . ASN A 1 93 ? -4.879 -2.713 12.389 1.00 83.12 93 ASN A CA 1
ATOM 744 C C . ASN A 1 93 ? -5.084 -1.568 13.388 1.00 83.12 93 ASN A C 1
ATOM 746 O O . ASN A 1 93 ? -5.965 -1.665 14.239 1.00 83.12 93 ASN A O 1
ATOM 750 N N . GLU A 1 94 ? -4.356 -0.459 13.239 1.00 87.00 94 GLU A N 1
ATOM 751 C CA . GLU A 1 94 ? -4.581 0.765 14.015 1.00 87.00 94 GLU A CA 1
ATOM 752 C C . GLU A 1 94 ? -6.032 1.236 13.887 1.00 87.00 94 GLU A C 1
ATOM 754 O O . GLU A 1 94 ? -6.687 1.512 14.894 1.00 87.00 94 GLU A O 1
ATOM 759 N N . HIS A 1 95 ? -6.578 1.259 12.667 1.00 89.81 95 HIS A N 1
ATOM 760 C CA . HIS A 1 95 ? -7.977 1.601 12.435 1.00 89.81 95 HIS A CA 1
ATOM 761 C C . HIS A 1 95 ? -8.949 0.647 13.144 1.00 89.81 95 HIS A C 1
ATOM 763 O O . HIS A 1 95 ? -9.863 1.106 13.832 1.00 89.81 95 HIS A O 1
ATOM 769 N N . LYS A 1 96 ? -8.740 -0.670 13.015 1.00 85.56 96 LYS A N 1
ATOM 770 C CA . LYS A 1 96 ? -9.565 -1.708 13.658 1.00 85.56 96 LYS A CA 1
ATOM 771 C C . LYS A 1 96 ? -9.559 -1.626 15.184 1.00 85.56 96 LYS A C 1
ATOM 773 O O . LYS A 1 96 ? -10.492 -2.122 15.798 1.00 85.56 96 LYS A O 1
ATOM 778 N N . ILE A 1 97 ? -8.525 -1.051 15.789 1.00 82.81 97 ILE A N 1
ATOM 779 C CA . ILE A 1 97 ? -8.426 -0.907 17.246 1.00 82.81 97 ILE A CA 1
ATOM 780 C C . ILE A 1 97 ? -9.022 0.428 17.709 1.00 82.81 97 ILE A C 1
ATOM 782 O O . ILE A 1 97 ? -9.670 0.476 18.749 1.00 82.81 97 ILE A O 1
ATOM 786 N N . SER A 1 98 ? -8.805 1.508 16.953 1.00 83.56 98 SER A N 1
ATOM 787 C CA . SER A 1 98 ? -9.006 2.875 17.459 1.00 83.56 98 SER A CA 1
ATOM 788 C C . SER A 1 98 ? -10.182 3.644 16.860 1.00 83.56 98 SER A C 1
ATOM 790 O O . SER A 1 98 ? -10.755 4.489 17.540 1.00 83.56 98 SER A O 1
ATOM 792 N N . THR A 1 99 ? -10.523 3.427 15.586 1.00 83.12 99 THR A N 1
ATOM 793 C CA . THR A 1 99 ? -11.352 4.386 14.820 1.00 83.12 99 THR A CA 1
ATOM 794 C C . THR A 1 99 ? -12.423 3.746 13.945 1.00 83.12 99 THR A C 1
ATOM 796 O O . THR A 1 99 ? -13.169 4.455 13.272 1.00 83.12 99 THR A O 1
ATOM 799 N N . CYS A 1 100 ? -12.526 2.419 13.911 1.00 85.44 100 CYS A N 1
ATOM 800 C CA . CYS A 1 100 ? -13.556 1.763 13.119 1.00 85.44 100 CYS A CA 1
ATOM 801 C C . CYS A 1 100 ? -14.923 1.847 13.815 1.00 85.44 100 CYS A C 1
ATOM 803 O O . CYS A 1 100 ? -15.216 1.103 14.745 1.00 85.44 100 CYS A O 1
ATOM 805 N N . GLU A 1 101 ? -15.785 2.742 13.323 1.00 82.44 101 GLU A N 1
ATOM 806 C CA . GLU A 1 101 ? -17.144 2.964 13.848 1.00 82.44 101 GLU A CA 1
ATOM 807 C C . GLU A 1 101 ? -18.043 1.712 13.769 1.00 82.44 101 GLU A C 1
ATOM 809 O O . GLU A 1 101 ? -19.000 1.587 14.526 1.00 82.44 101 GLU A O 1
ATOM 814 N N . ASN A 1 102 ? -17.710 0.755 12.894 1.00 78.44 102 ASN A N 1
ATOM 815 C CA . ASN A 1 102 ? -18.490 -0.462 12.646 1.00 78.44 102 ASN A CA 1
ATOM 816 C C . ASN A 1 102 ? -17.894 -1.722 13.301 1.00 78.44 102 ASN A C 1
ATOM 818 O O . ASN A 1 102 ? -18.148 -2.841 12.837 1.00 78.44 102 ASN A O 1
ATOM 822 N N . ILE A 1 103 ? -17.066 -1.596 14.343 1.00 68.00 103 ILE A N 1
ATOM 823 C CA . ILE A 1 103 ? -16.596 -2.777 15.081 1.00 68.00 103 ILE A CA 1
ATOM 824 C C . ILE A 1 103 ? -17.793 -3.395 15.805 1.00 68.00 103 ILE A C 1
ATOM 826 O O . ILE A 1 103 ? -18.219 -2.935 16.862 1.00 68.00 103 ILE A O 1
ATOM 830 N N . PHE A 1 104 ? -18.314 -4.495 15.260 1.00 56.69 104 PHE A N 1
ATOM 831 C CA . PHE A 1 104 ? -19.063 -5.453 16.059 1.00 56.69 104 PHE A CA 1
ATOM 832 C C . PHE A 1 104 ? -18.083 -6.038 17.075 1.00 56.69 104 PHE A C 1
ATOM 834 O O . PHE A 1 104 ? -17.267 -6.898 16.739 1.00 56.69 104 PHE A O 1
ATOM 841 N N . ILE A 1 105 ? -18.126 -5.543 18.313 1.00 51.91 105 ILE A N 1
ATOM 842 C CA . ILE A 1 105 ? -17.354 -6.115 19.415 1.00 51.91 105 ILE A CA 1
ATOM 843 C C . ILE A 1 105 ? -17.881 -7.538 19.620 1.00 51.91 105 ILE A C 1
ATOM 845 O O . ILE A 1 105 ? -18.925 -7.763 20.234 1.00 51.91 105 ILE A O 1
ATOM 849 N N . HIS A 1 106 ? -17.181 -8.525 19.058 1.00 46.28 106 HIS A N 1
ATOM 850 C CA . HIS A 1 106 ? -17.471 -9.925 19.328 1.00 46.28 106 HIS A CA 1
ATOM 851 C C . HIS A 1 106 ? -17.324 -10.168 20.834 1.00 46.28 106 HIS A C 1
ATOM 853 O O . HIS A 1 106 ? -16.299 -9.832 21.427 1.00 46.28 106 HIS A O 1
ATOM 859 N N . ARG A 1 107 ? -18.345 -10.788 21.445 1.00 46.72 107 ARG A N 1
ATOM 860 C CA . ARG A 1 107 ? -18.483 -11.020 22.897 1.00 46.72 107 ARG A CA 1
ATOM 861 C C . ARG A 1 107 ? -17.260 -11.640 23.599 1.00 46.72 107 ARG A C 1
ATOM 863 O O . ARG A 1 107 ? -17.174 -11.557 24.815 1.00 46.72 107 ARG A O 1
ATOM 870 N N . HIS A 1 108 ? -16.312 -12.240 22.880 1.00 44.25 108 HIS A N 1
ATOM 871 C CA . HIS A 1 108 ? -15.057 -12.735 23.463 1.00 44.25 108 HIS A CA 1
ATOM 872 C C . HIS A 1 108 ? -14.038 -11.634 23.812 1.00 44.25 108 HIS A C 1
ATOM 874 O O . HIS A 1 108 ? -13.275 -11.821 24.751 1.00 44.25 108 HIS A O 1
ATOM 880 N N . ASN A 1 109 ? -14.068 -10.471 23.150 1.00 49.62 109 ASN A N 1
ATOM 881 C CA . ASN A 1 109 ? -13.193 -9.328 23.471 1.00 49.62 109 ASN A CA 1
ATOM 882 C C . ASN A 1 109 ? -13.785 -8.363 24.509 1.00 49.62 109 ASN A C 1
ATOM 884 O O . ASN A 1 109 ? -13.153 -7.385 24.900 1.00 49.62 109 ASN A O 1
ATOM 888 N N . ILE A 1 110 ? -14.999 -8.646 24.981 1.00 55.72 110 ILE A N 1
ATOM 889 C CA . ILE A 1 110 ? -15.618 -7.918 26.089 1.00 55.72 110 ILE A CA 1
ATOM 890 C C . ILE A 1 110 ? -14.784 -8.136 27.354 1.00 55.72 110 ILE A C 1
ATOM 892 O O . ILE A 1 110 ? -14.395 -7.171 27.996 1.00 55.72 110 ILE A O 1
ATOM 896 N N . PHE A 1 111 ? -14.408 -9.375 27.674 1.00 52.69 111 PHE A N 1
ATOM 897 C CA . PHE A 1 111 ? -13.647 -9.649 28.895 1.00 52.69 111 PHE A CA 1
ATOM 898 C C . PHE A 1 111 ? -12.291 -8.944 28.929 1.00 52.69 111 PHE A C 1
ATOM 900 O O . PHE A 1 111 ? -11.947 -8.370 29.955 1.00 52.69 111 PHE A O 1
ATOM 907 N N . THR A 1 112 ? -11.547 -8.915 27.824 1.00 52.91 112 THR A N 1
ATOM 908 C CA . THR A 1 112 ? -10.271 -8.189 27.737 1.00 52.91 112 THR A CA 1
ATOM 909 C C . THR A 1 112 ? -10.461 -6.674 27.829 1.00 52.91 112 THR A C 1
ATOM 911 O O . THR A 1 112 ? -9.686 -6.015 28.517 1.00 52.91 112 THR A O 1
ATOM 914 N N . HIS A 1 113 ? -11.523 -6.119 27.235 1.00 61.53 113 HIS A N 1
ATOM 915 C CA . HIS A 1 113 ? -11.851 -4.697 27.365 1.00 61.53 113 HIS A CA 1
ATOM 916 C C . HIS A 1 113 ? -12.265 -4.309 28.798 1.00 61.53 113 HIS A C 1
ATOM 918 O O . HIS A 1 113 ? -11.700 -3.374 29.362 1.00 61.53 113 HIS A O 1
ATOM 924 N N . TYR A 1 114 ? -13.181 -5.055 29.426 1.00 59.38 114 TYR A N 1
ATOM 925 C CA . TYR A 1 114 ? -13.627 -4.820 30.810 1.00 59.38 114 TYR A CA 1
ATOM 926 C C . TYR A 1 114 ? -12.533 -5.108 31.852 1.00 59.38 114 TYR A C 1
ATOM 928 O O . TYR A 1 114 ? -12.580 -4.577 32.961 1.00 59.38 114 TYR A O 1
ATOM 936 N N . SER A 1 115 ? -11.533 -5.921 31.497 1.00 63.94 115 SER A N 1
ATOM 937 C CA . SER A 1 115 ? -10.355 -6.184 32.335 1.00 63.94 115 SER A CA 1
ATOM 938 C C . SER A 1 115 ? -9.216 -5.187 32.112 1.00 63.94 115 SER A C 1
ATOM 940 O O . SER A 1 115 ? -8.226 -5.248 32.835 1.00 63.94 115 SER A O 1
ATOM 942 N N . SER A 1 116 ? -9.324 -4.278 31.135 1.00 73.75 116 SER A N 1
ATOM 943 C CA . SER A 1 116 ? -8.304 -3.251 30.918 1.00 73.75 116 SER A CA 1
ATOM 944 C C . SER A 1 116 ? -8.263 -2.260 32.087 1.00 73.75 116 SER A C 1
ATOM 946 O O . SER A 1 116 ? -9.299 -1.885 32.642 1.00 73.75 116 SER A O 1
ATOM 948 N N . GLU A 1 117 ? -7.058 -1.817 32.452 1.00 63.59 117 GLU A N 1
ATOM 949 C CA . GLU A 1 117 ? -6.831 -0.874 33.558 1.00 63.59 117 GLU A CA 1
ATOM 950 C C . GLU A 1 117 ? -7.614 0.436 33.369 1.00 63.59 117 GLU A C 1
ATOM 952 O O . GLU A 1 117 ? -8.183 0.977 34.318 1.00 63.59 117 GLU A O 1
ATOM 957 N N . GLU A 1 118 ? -7.724 0.898 32.123 1.00 64.56 118 GLU A N 1
ATOM 958 C CA . GLU A 1 118 ? -8.457 2.105 31.737 1.00 64.56 118 GLU A CA 1
ATOM 959 C C . GLU A 1 118 ? -9.968 1.978 31.999 1.00 64.56 118 GLU A C 1
ATOM 961 O O . GLU A 1 118 ? -10.603 2.873 32.577 1.00 64.56 118 GLU A O 1
ATOM 966 N N . HIS A 1 119 ? -10.546 0.826 31.640 1.00 68.62 119 HIS A N 1
ATOM 967 C CA . HIS A 1 119 ? -11.958 0.548 31.877 1.00 68.62 119 HIS A CA 1
ATOM 968 C C . HIS A 1 119 ? -12.243 0.352 33.371 1.00 68.62 119 HIS A C 1
ATOM 970 O O . HIS A 1 119 ? -13.202 0.925 33.892 1.00 68.62 119 HIS A O 1
ATOM 976 N N . GLN A 1 120 ? -11.381 -0.372 34.097 1.00 68.50 120 GLN A N 1
ATOM 977 C CA . GLN A 1 120 ? -11.518 -0.534 35.548 1.00 68.50 120 GLN A CA 1
ATOM 978 C C . GLN A 1 120 ? -11.396 0.800 36.297 1.00 68.50 120 GLN A C 1
ATOM 980 O O . GLN A 1 120 ? -12.175 1.055 37.218 1.00 68.50 120 GLN A O 1
ATOM 985 N N . CYS A 1 121 ? -10.497 1.694 35.875 1.00 65.00 121 CYS A N 1
ATOM 986 C CA . CYS A 1 121 ? -10.390 3.042 36.439 1.00 65.00 121 CYS A CA 1
ATOM 987 C C . CYS A 1 121 ? -11.670 3.856 36.222 1.00 65.00 121 CYS A C 1
ATOM 989 O O . CYS A 1 121 ? -12.138 4.544 37.134 1.00 65.00 121 CYS A O 1
ATOM 991 N N . THR A 1 122 ? -12.270 3.764 35.035 1.00 66.75 122 THR A N 1
ATOM 992 C CA . THR A 1 122 ? -13.525 4.459 34.725 1.00 66.75 122 THR A CA 1
ATOM 993 C C . THR A 1 122 ? -14.676 3.908 35.564 1.00 66.75 122 THR A C 1
ATOM 995 O O . THR A 1 122 ? -15.399 4.686 36.191 1.00 66.75 122 THR A O 1
ATOM 998 N N . LEU A 1 123 ? -14.790 2.582 35.668 1.00 70.88 123 LEU A N 1
ATOM 999 C CA . LEU A 1 123 ? -15.797 1.917 36.492 1.00 70.88 123 LEU A CA 1
ATOM 1000 C C . LEU A 1 123 ? -15.671 2.323 37.971 1.00 70.88 123 LEU A C 1
ATOM 1002 O O . LEU A 1 123 ? -16.652 2.719 38.602 1.00 70.88 123 LEU A O 1
ATOM 1006 N N . MET A 1 124 ? -14.449 2.316 38.514 1.00 70.56 124 MET A N 1
ATOM 1007 C CA . MET A 1 124 ? -14.190 2.729 39.894 1.00 70.56 124 MET A CA 1
ATOM 1008 C C . MET A 1 124 ? -14.537 4.198 40.134 1.00 70.56 124 MET A C 1
ATOM 1010 O O . MET A 1 124 ? -15.140 4.522 41.156 1.00 70.56 124 MET A O 1
ATOM 1014 N N . ASN A 1 125 ? -14.231 5.093 39.193 1.00 65.62 125 ASN A N 1
ATOM 1015 C CA . ASN A 1 125 ? -14.594 6.507 39.303 1.00 65.62 125 ASN A CA 1
ATOM 1016 C C . ASN A 1 125 ? -16.114 6.720 39.354 1.00 65.62 125 ASN A C 1
ATOM 1018 O O . ASN A 1 125 ? -16.589 7.558 40.126 1.00 65.62 125 ASN A O 1
ATOM 1022 N N . VAL A 1 126 ? -16.884 5.954 38.576 1.00 69.25 126 VAL A N 1
ATOM 1023 C CA . VAL A 1 126 ? -18.354 5.985 38.622 1.00 69.25 126 VAL A CA 1
ATOM 1024 C C . VAL A 1 126 ? -18.857 5.489 39.980 1.00 69.25 126 VAL A C 1
ATOM 1026 O O . VAL A 1 126 ? -19.623 6.193 40.642 1.00 69.25 126 VAL A O 1
ATOM 1029 N N . LEU A 1 127 ? -18.352 4.348 40.458 1.00 69.31 127 LEU A N 1
ATOM 1030 C CA . LEU A 1 127 ? -18.730 3.784 41.758 1.00 69.31 127 LEU A CA 1
ATOM 1031 C C . LEU A 1 127 ? -18.398 4.726 42.929 1.00 69.31 127 LEU A C 1
ATOM 1033 O O . LEU A 1 127 ? -19.209 4.896 43.844 1.00 69.31 127 LEU A O 1
ATOM 1037 N N . TYR A 1 128 ? -17.242 5.397 42.898 1.00 66.44 128 TYR A N 1
ATOM 1038 C CA . TYR A 1 128 ? -16.874 6.396 43.906 1.00 66.44 128 TYR A CA 1
ATOM 1039 C C . TYR A 1 128 ? -17.808 7.610 43.893 1.00 66.44 128 TYR A C 1
ATOM 1041 O O . TYR A 1 128 ? -18.200 8.085 44.963 1.00 66.44 128 TYR A O 1
ATOM 1049 N N . ARG A 1 129 ? -18.205 8.094 42.708 1.00 69.00 129 ARG A N 1
ATOM 1050 C CA . ARG A 1 129 ? -19.175 9.193 42.581 1.00 69.00 129 ARG A CA 1
ATOM 1051 C C . ARG A 1 129 ? -20.541 8.801 43.141 1.00 69.00 129 ARG A C 1
ATOM 1053 O O . ARG A 1 129 ? -21.110 9.577 43.905 1.00 69.00 129 ARG A O 1
ATOM 1060 N N . MET A 1 130 ? -21.015 7.592 42.847 1.00 66.94 130 MET A N 1
ATOM 1061 C CA . MET A 1 130 ? -22.28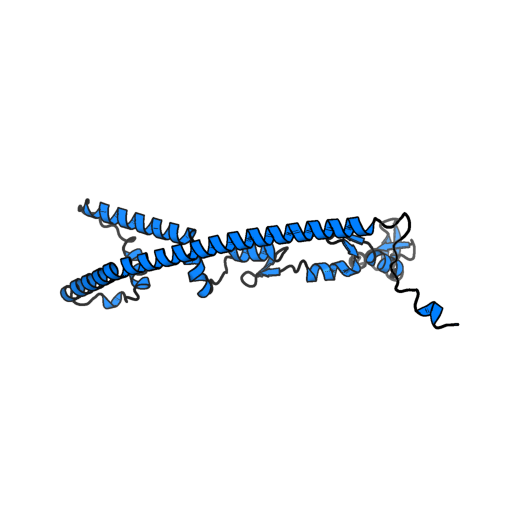0 7.076 43.385 1.00 66.94 130 MET A CA 1
ATOM 1062 C C . MET A 1 130 ? -22.240 6.962 44.912 1.00 66.94 130 MET A C 1
ATOM 1064 O O . MET A 1 130 ? -23.138 7.450 45.597 1.00 66.94 130 MET A O 1
ATOM 1068 N N . LYS A 1 131 ? -21.157 6.409 45.473 1.00 70.81 131 LYS A N 1
ATOM 1069 C CA . LYS A 1 131 ? -20.968 6.321 46.930 1.00 70.81 131 LYS A CA 1
ATOM 1070 C C . LYS A 1 131 ? -20.970 7.701 47.595 1.00 70.81 131 LYS A C 1
ATOM 1072 O O . LYS A 1 131 ? -21.535 7.872 48.675 1.00 70.81 131 LYS A O 1
ATOM 1077 N N . PHE A 1 132 ? -20.347 8.692 46.959 1.00 72.62 132 PHE A N 1
ATOM 1078 C CA . PHE A 1 132 ? -20.322 10.063 47.462 1.00 72.62 132 PHE A CA 1
ATOM 1079 C C . PHE A 1 132 ? -21.706 10.727 47.424 1.00 72.62 132 PHE A C 1
ATOM 1081 O O . PHE A 1 132 ? -22.069 11.430 48.366 1.00 72.62 132 PHE A O 1
ATOM 1088 N N . GLN A 1 133 ? -22.495 10.489 46.375 1.00 70.31 133 GLN A N 1
ATOM 1089 C CA . GLN A 1 133 ? -23.865 11.002 46.267 1.00 70.31 133 GLN A CA 1
ATOM 1090 C C . GLN A 1 133 ? -24.779 10.387 47.335 1.00 70.31 133 GLN A C 1
ATOM 1092 O O . GLN A 1 133 ? -25.406 11.127 48.089 1.00 70.31 133 GLN A O 1
ATOM 1097 N N . MET A 1 134 ? -24.743 9.061 47.513 1.00 67.75 134 MET A N 1
ATOM 1098 C CA . MET A 1 134 ? -25.542 8.374 48.539 1.00 67.75 134 MET A CA 1
ATOM 1099 C C . MET A 1 134 ? -25.245 8.867 49.965 1.00 67.75 134 MET A C 1
ATOM 1101 O O . MET A 1 134 ? -26.159 9.030 50.773 1.00 67.75 134 MET A O 1
ATOM 1105 N N . ASN A 1 135 ? -23.977 9.151 50.279 1.00 69.56 135 ASN A N 1
ATOM 1106 C CA . ASN A 1 135 ? -23.594 9.666 51.596 1.00 69.56 135 ASN A CA 1
ATOM 1107 C C . ASN A 1 135 ? -24.049 11.116 51.836 1.00 69.56 135 ASN A C 1
ATOM 1109 O O . ASN A 1 135 ? -24.311 11.488 52.978 1.00 69.56 135 ASN A O 1
ATOM 1113 N N . ASN A 1 136 ? -24.152 11.934 50.786 1.00 67.38 136 ASN A N 1
ATOM 1114 C CA . ASN A 1 136 ? -24.603 13.323 50.906 1.00 67.38 136 ASN A CA 1
ATOM 1115 C C . ASN A 1 136 ? -26.131 13.451 50.920 1.00 67.38 136 ASN A C 1
ATOM 1117 O O . ASN A 1 136 ? -26.663 14.298 51.642 1.00 67.38 136 ASN A O 1
ATOM 1121 N N . ASP A 1 137 ? -26.841 12.586 50.197 1.00 56.78 137 ASP A N 1
ATOM 1122 C CA . ASP A 1 137 ? -28.307 12.573 50.185 1.00 56.78 137 ASP A CA 1
ATOM 1123 C C . ASP A 1 137 ? -28.886 12.142 51.542 1.00 56.78 137 ASP A C 1
ATOM 1125 O O . ASP A 1 137 ? -29.943 12.625 51.953 1.00 56.78 137 ASP A O 1
ATOM 1129 N N . SER A 1 138 ? -28.139 11.353 52.325 1.00 54.97 138 SER A N 1
ATOM 1130 C CA . SER A 1 138 ? -28.504 11.024 53.710 1.00 54.97 138 SER A CA 1
ATOM 1131 C C . SER A 1 138 ? -28.493 12.232 54.667 1.00 54.97 138 SER A C 1
ATOM 1133 O O . SER A 1 138 ? -29.040 12.130 55.765 1.00 54.97 138 SER A O 1
ATOM 1135 N N . LEU A 1 139 ? -27.898 13.372 54.286 1.00 54.94 139 LEU A N 1
ATOM 1136 C CA . LEU A 1 139 ? -27.831 14.597 55.100 1.00 54.94 139 LEU A CA 1
ATOM 1137 C C . LEU A 1 139 ? -28.758 15.723 54.612 1.00 54.94 139 LEU A C 1
ATOM 1139 O O . LEU A 1 139 ? -28.903 16.732 55.304 1.00 54.94 139 LEU A O 1
ATOM 1143 N N . ARG A 1 140 ? -29.423 15.568 53.460 1.00 50.25 140 ARG A N 1
ATOM 1144 C CA . ARG A 1 140 ? -30.347 16.569 52.899 1.00 50.25 140 ARG A CA 1
ATOM 1145 C C . ARG A 1 140 ? -31.733 15.983 52.636 1.00 50.25 140 ARG A C 1
ATOM 1147 O O . ARG A 1 140 ? -32.231 15.987 51.518 1.00 50.25 140 ARG A O 1
ATOM 1154 N N . SER A 1 141 ? -32.411 15.550 53.696 1.00 48.09 141 SER A N 1
ATOM 1155 C CA . SER A 1 141 ? -33.865 15.356 53.647 1.00 48.09 141 SER A CA 1
ATOM 1156 C C . SER A 1 141 ? -34.601 16.689 53.800 1.00 48.09 141 SER A C 1
ATOM 1158 O O . SER A 1 141 ? -35.146 16.993 54.855 1.00 48.09 141 SER A O 1
ATOM 1160 N N . THR A 1 142 ? -34.647 17.469 52.719 1.00 43.94 142 THR A N 1
ATOM 1161 C CA . THR A 1 142 ? -35.716 18.449 52.473 1.00 43.94 142 THR A CA 1
ATOM 1162 C C . THR A 1 142 ? -36.031 18.521 50.978 1.00 43.94 142 THR A C 1
ATOM 1164 O O . THR A 1 142 ? -35.444 19.288 50.226 1.00 43.94 142 THR A O 1
ATOM 1167 N N . SER A 1 143 ? -37.006 17.701 50.572 1.00 49.81 143 SER A N 1
ATOM 1168 C CA . SER A 1 143 ? -38.048 18.020 49.584 1.00 49.81 143 SER A CA 1
ATOM 1169 C C . SER A 1 143 ? -37.629 18.845 48.353 1.00 49.81 143 SER A C 1
ATOM 1171 O O . SER A 1 143 ? -38.058 19.988 48.208 1.00 49.81 143 SER A O 1
ATOM 1173 N N . VAL A 1 144 ? -36.921 18.230 47.405 1.00 46.62 144 VAL A N 1
ATOM 1174 C CA . VAL A 1 144 ? -37.109 18.487 45.964 1.00 46.62 144 VAL A CA 1
ATOM 1175 C C . VAL A 1 144 ? -36.863 17.167 45.240 1.00 46.62 144 VAL A C 1
ATOM 1177 O O . VAL A 1 144 ? -35.848 16.531 45.485 1.00 46.62 144 VAL A O 1
ATOM 1180 N N . VAL A 1 145 ? -37.804 16.745 44.396 1.00 50.38 145 VAL A N 1
ATOM 1181 C CA . VAL A 1 145 ? -37.754 15.502 43.610 1.00 50.38 145 VAL A CA 1
ATOM 1182 C C . VAL A 1 145 ? -36.772 15.669 42.440 1.00 50.38 145 VAL A C 1
ATOM 1184 O O . VAL A 1 145 ? -37.067 16.472 41.553 1.00 50.38 145 VAL A O 1
ATOM 1187 N N . PRO A 1 146 ? -35.654 14.919 42.365 1.00 43.00 146 PRO A N 1
ATOM 1188 C CA . PRO A 1 146 ? -34.886 14.767 41.139 1.00 43.00 146 PRO A CA 1
ATOM 1189 C C . PRO A 1 146 ? -35.234 13.412 40.510 1.00 43.00 146 PRO A C 1
ATOM 1191 O O . PRO A 1 146 ? -34.944 12.353 41.066 1.00 43.00 146 PRO A O 1
ATOM 1194 N N . VAL A 1 147 ? -35.875 13.445 39.347 1.00 51.84 147 VAL A N 1
ATOM 1195 C CA . VAL A 1 147 ? -36.031 12.265 38.490 1.00 51.84 147 VAL A CA 1
ATOM 1196 C C . VAL A 1 147 ? -34.748 12.079 37.666 1.00 51.84 147 VAL A C 1
ATOM 1198 O O . VAL A 1 147 ? -34.159 13.058 37.213 1.00 51.84 147 VAL A O 1
ATOM 1201 N N . ASP A 1 148 ? -34.371 10.810 37.471 1.00 53.62 148 ASP A N 1
ATOM 1202 C CA . ASP A 1 148 ? -33.572 10.279 36.349 1.00 53.62 148 ASP A CA 1
ATOM 1203 C C . ASP A 1 148 ? -32.039 10.317 36.349 1.00 53.62 148 ASP A C 1
ATOM 1205 O O . ASP A 1 148 ? -31.403 10.482 35.314 1.00 53.62 148 ASP A O 1
ATOM 1209 N N . ILE A 1 149 ? -31.412 9.986 37.478 1.00 50.81 149 ILE A N 1
ATOM 1210 C CA . ILE A 1 149 ? -30.089 9.318 37.433 1.00 50.81 149 ILE A CA 1
ATOM 1211 C C . ILE A 1 149 ? -30.148 7.972 38.163 1.00 50.81 149 ILE A C 1
ATOM 1213 O O . ILE A 1 149 ? -29.647 6.963 37.671 1.00 50.81 149 ILE A O 1
ATOM 1217 N N . ASN A 1 150 ? -30.869 7.919 39.285 1.00 51.56 150 ASN A N 1
ATOM 1218 C CA . ASN A 1 150 ? -31.056 6.680 40.038 1.00 51.56 150 ASN A CA 1
ATOM 1219 C C . ASN A 1 150 ? -31.881 5.628 39.286 1.00 51.56 150 ASN A C 1
ATOM 1221 O O . ASN A 1 150 ? -31.648 4.444 39.487 1.00 51.56 150 ASN A O 1
ATOM 1225 N N . THR A 1 151 ? -32.801 6.024 38.403 1.00 57.09 151 THR A N 1
ATOM 1226 C CA . THR A 1 151 ? -33.619 5.087 37.616 1.00 57.09 151 THR A CA 1
ATOM 1227 C C . THR A 1 151 ? -32.794 4.343 36.566 1.00 57.09 151 THR A C 1
ATOM 1229 O O . THR A 1 151 ? -32.972 3.141 36.391 1.00 57.09 151 THR A O 1
ATOM 1232 N N . VAL A 1 152 ? -31.855 5.037 35.912 1.00 58.97 152 VAL A N 1
ATOM 1233 C CA . VAL A 1 152 ? -30.967 4.459 34.888 1.00 58.97 152 VAL A CA 1
ATOM 1234 C C . VAL A 1 152 ? -29.966 3.500 35.533 1.00 58.97 152 VAL A C 1
ATOM 1236 O O . VAL A 1 152 ? -29.856 2.353 35.113 1.00 58.97 152 VAL A O 1
ATOM 1239 N N . LEU A 1 153 ? -29.327 3.924 36.627 1.00 57.34 153 LEU A N 1
ATOM 1240 C CA . LEU A 1 153 ? -28.382 3.088 37.378 1.00 57.34 153 LEU A CA 1
ATOM 1241 C C . LEU A 1 153 ? -29.057 1.876 38.031 1.00 57.34 153 LEU A C 1
ATOM 1243 O O . LEU A 1 153 ? -28.459 0.808 38.130 1.00 57.34 153 LEU A O 1
ATOM 1247 N N . PHE A 1 154 ? -30.310 2.019 38.467 1.00 58.28 154 PHE A N 1
ATOM 1248 C CA . PHE A 1 154 ? -31.095 0.899 38.982 1.00 58.28 154 PHE A CA 1
ATOM 1249 C C . PHE A 1 154 ? -31.406 -0.121 37.882 1.00 58.28 154 PHE A C 1
ATOM 1251 O O . PHE A 1 154 ? -31.310 -1.319 38.126 1.00 58.28 154 PHE A O 1
ATOM 1258 N N . HIS A 1 155 ? -31.719 0.342 36.670 1.00 57.75 155 HIS A N 1
ATOM 1259 C CA . HIS A 1 155 ? -31.976 -0.540 35.536 1.00 57.75 155 HIS A CA 1
ATOM 1260 C C . HIS A 1 155 ? -30.710 -1.296 35.099 1.00 57.75 155 HIS A C 1
ATOM 1262 O O . HIS A 1 155 ? -30.777 -2.503 34.881 1.00 57.75 155 HIS A O 1
ATOM 1268 N N . GLU A 1 156 ? -29.553 -0.627 35.062 1.00 60.84 156 GLU A N 1
ATOM 1269 C CA . GLU A 1 156 ? -28.257 -1.270 34.786 1.00 60.84 156 GLU A CA 1
ATOM 1270 C C . GLU A 1 156 ? -27.882 -2.296 35.867 1.00 60.84 156 GLU A C 1
ATOM 1272 O O . GLU A 1 156 ? -27.422 -3.393 35.558 1.00 60.84 156 GLU A O 1
ATOM 1277 N N . LEU A 1 157 ? -28.129 -1.992 37.146 1.00 56.62 157 LEU A N 1
ATOM 1278 C CA . LEU A 1 157 ? -27.905 -2.942 38.242 1.00 56.62 157 LEU A CA 1
ATOM 1279 C C . LEU A 1 157 ? -28.841 -4.155 38.169 1.00 56.62 157 LEU A C 1
ATOM 1281 O O . LEU A 1 157 ? -28.400 -5.273 38.430 1.00 56.62 157 LEU A O 1
ATOM 1285 N N . CYS A 1 158 ? -30.112 -3.959 37.813 1.00 57.31 158 CYS A N 1
ATOM 1286 C CA . CYS A 1 158 ? -31.055 -5.056 37.590 1.00 57.31 158 CYS A CA 1
ATOM 1287 C C . CYS A 1 158 ? -30.624 -5.949 36.421 1.00 57.31 158 CYS A C 1
ATOM 1289 O O . CYS A 1 158 ? -30.735 -7.168 36.522 1.00 57.31 158 CYS A O 1
ATOM 1291 N N . GLU A 1 159 ? -30.077 -5.358 35.357 1.00 59.91 159 GLU A N 1
ATOM 1292 C CA . GLU A 1 159 ? -29.559 -6.084 34.196 1.00 59.91 159 GLU A CA 1
ATOM 1293 C C . GLU A 1 159 ? -28.299 -6.896 34.543 1.00 59.91 159 GLU A C 1
ATOM 1295 O O . GLU A 1 159 ? -28.200 -8.064 34.174 1.00 59.91 159 GLU A O 1
ATOM 1300 N N . ILE A 1 160 ? -27.385 -6.335 35.343 1.00 56.53 160 ILE A N 1
ATOM 1301 C CA . ILE A 1 160 ? -26.188 -7.037 35.846 1.00 56.53 160 ILE A CA 1
ATOM 1302 C C . ILE A 1 160 ? -26.554 -8.203 36.777 1.00 56.53 160 ILE A C 1
ATOM 1304 O O . ILE A 1 160 ? -25.847 -9.210 36.821 1.00 56.53 160 ILE A O 1
ATOM 1308 N N . LEU A 1 161 ? -27.634 -8.065 37.546 1.00 57.59 161 LEU A N 1
ATOM 1309 C CA . LEU A 1 161 ? -28.075 -9.067 38.518 1.00 57.59 161 LEU A CA 1
ATOM 1310 C C . LEU A 1 161 ? -29.091 -10.072 37.948 1.00 57.59 161 LEU A C 1
ATOM 1312 O O . LEU A 1 161 ? -29.525 -10.950 38.691 1.00 57.59 161 LEU A O 1
ATOM 1316 N N . GLU A 1 162 ? -29.463 -9.949 36.669 1.00 66.12 162 GLU A N 1
ATOM 1317 C CA . GLU A 1 162 ? -30.501 -10.751 35.999 1.00 66.12 162 GLU A CA 1
ATOM 1318 C C . GLU A 1 162 ? -31.874 -10.715 36.706 1.00 66.12 162 GLU A C 1
ATOM 1320 O O . GLU A 1 162 ? -32.650 -11.667 36.641 1.00 66.12 162 GLU A O 1
ATOM 1325 N N . ILE A 1 163 ? -32.203 -9.614 37.391 1.00 58.91 163 ILE A N 1
ATOM 1326 C CA . ILE A 1 163 ? -33.476 -9.469 38.111 1.00 58.91 163 ILE A CA 1
ATOM 1327 C C . ILE A 1 163 ? -34.464 -8.724 37.213 1.00 58.91 163 ILE A C 1
ATOM 1329 O O . ILE A 1 163 ? -34.239 -7.565 36.860 1.00 58.91 163 ILE A O 1
ATOM 1333 N N . SER A 1 164 ? -35.583 -9.370 36.872 1.00 56.94 164 SER A N 1
ATOM 1334 C CA . SER A 1 164 ? -36.642 -8.743 36.079 1.00 56.94 164 SER A CA 1
ATOM 1335 C C . SER A 1 164 ? -37.274 -7.564 36.841 1.00 56.94 164 SER A C 1
ATOM 1337 O O . SER A 1 164 ? -37.701 -7.741 37.988 1.00 56.94 164 SER A O 1
ATOM 1339 N N . PRO A 1 165 ? -37.409 -6.373 36.222 1.00 58.03 165 PRO A N 1
ATOM 1340 C CA . PRO A 1 165 ? -38.068 -5.223 36.841 1.00 58.03 165 PRO A CA 1
ATOM 1341 C C . PRO A 1 165 ? -39.511 -5.516 37.285 1.00 58.03 165 PRO A C 1
ATOM 1343 O O . PRO A 1 165 ? -39.986 -4.957 38.276 1.00 58.03 165 PRO A O 1
ATOM 1346 N N . ASP A 1 166 ? -40.193 -6.425 36.584 1.00 58.38 166 ASP A N 1
ATOM 1347 C CA . ASP A 1 166 ? -41.600 -6.766 36.815 1.00 58.38 166 ASP A CA 1
ATOM 1348 C C . ASP A 1 166 ? -41.810 -7.713 38.011 1.00 58.38 166 ASP A C 1
ATOM 1350 O O . ASP A 1 166 ? -42.882 -7.722 38.621 1.00 58.38 166 ASP A O 1
ATOM 1354 N N . GLU A 1 167 ? -40.781 -8.459 38.425 1.00 55.84 167 GLU A N 1
ATOM 1355 C CA . GLU A 1 167 ? -40.839 -9.348 39.599 1.00 55.84 167 GLU A CA 1
ATOM 1356 C C . GLU A 1 167 ? -40.812 -8.577 40.932 1.00 55.84 167 GLU A C 1
ATOM 1358 O O . GLU A 1 167 ? -41.094 -9.128 41.998 1.00 55.84 167 GLU A O 1
ATOM 1363 N N . LEU A 1 168 ? -40.543 -7.268 40.893 1.00 54.22 168 LEU A N 1
ATOM 1364 C CA . LEU A 1 168 ? -40.396 -6.424 42.078 1.00 54.22 168 LEU A CA 1
ATOM 1365 C C . LEU A 1 168 ? -41.738 -5.992 42.708 1.00 54.22 168 LEU A C 1
ATOM 1367 O O . LEU A 1 168 ? -41.734 -5.431 43.803 1.00 54.22 168 LEU A O 1
ATOM 1371 N N . ASN A 1 169 ? -42.896 -6.257 42.097 1.00 54.00 169 ASN A N 1
ATOM 1372 C CA . ASN A 1 169 ? -44.190 -5.717 42.557 1.00 54.00 169 ASN A CA 1
ATOM 1373 C C . ASN A 1 169 ? -44.937 -6.545 43.633 1.00 54.00 169 ASN A C 1
ATOM 1375 O O . ASN A 1 169 ? -46.111 -6.291 43.906 1.00 54.00 169 ASN A O 1
ATOM 1379 N N . ILE A 1 170 ? -44.287 -7.519 44.284 1.00 54.53 170 ILE A N 1
ATOM 1380 C CA . ILE A 1 170 ? -44.924 -8.415 45.269 1.00 54.53 170 ILE A CA 1
ATOM 1381 C C . ILE A 1 170 ? -44.534 -8.035 46.717 1.00 54.53 170 ILE A C 1
ATOM 1383 O O . ILE A 1 170 ? -43.358 -7.945 47.047 1.00 54.53 170 ILE A O 1
ATOM 1387 N N . SER A 1 171 ? -45.554 -7.821 47.567 1.00 53.41 171 SER A N 1
ATOM 1388 C CA . SER A 1 171 ? -45.582 -7.710 49.049 1.00 53.41 171 SER A CA 1
ATOM 1389 C C . SER A 1 171 ? -44.298 -7.253 49.780 1.00 53.41 171 SER A C 1
ATOM 1391 O O . SER A 1 171 ? -43.342 -8.011 49.960 1.00 53.41 171 SER A O 1
ATOM 1393 N N . SER A 1 172 ? -44.330 -6.027 50.321 1.00 57.84 172 SER A N 1
ATOM 1394 C CA . SER A 1 172 ? -43.185 -5.293 50.895 1.00 57.84 172 SER A CA 1
ATOM 1395 C C . SER A 1 172 ? -42.390 -6.012 51.992 1.00 57.84 172 SER A C 1
ATOM 1397 O O . SER A 1 172 ? -41.196 -5.760 52.129 1.00 57.84 172 SER A O 1
ATOM 1399 N N . ASN A 1 173 ? -43.010 -6.901 52.775 1.00 64.44 173 ASN A N 1
ATOM 1400 C CA . ASN A 1 173 ? -42.343 -7.518 53.929 1.00 64.44 173 ASN A CA 1
ATOM 1401 C C . ASN A 1 173 ? -41.429 -8.685 53.540 1.00 64.44 173 ASN A C 1
ATOM 1403 O O . ASN A 1 173 ? -40.336 -8.804 54.081 1.00 64.44 173 ASN A O 1
ATOM 1407 N N . ASN A 1 174 ? -41.829 -9.502 52.561 1.00 68.75 174 ASN A N 1
ATOM 1408 C CA . ASN A 1 174 ? -40.998 -10.614 52.083 1.00 68.75 174 ASN A CA 1
ATOM 1409 C C . ASN A 1 174 ? -39.812 -10.091 51.243 1.00 68.75 174 ASN A C 1
ATOM 1411 O O . ASN A 1 174 ? -38.727 -10.668 51.215 1.00 68.75 174 ASN A O 1
ATOM 1415 N N . ARG A 1 175 ? -40.003 -8.926 50.610 1.00 65.25 175 ARG A N 1
ATOM 1416 C CA . ARG A 1 175 ? -39.001 -8.243 49.789 1.00 65.25 175 ARG A CA 1
ATOM 1417 C C . ARG A 1 175 ? -37.846 -7.670 50.609 1.00 65.25 175 ARG A C 1
ATOM 1419 O O . ARG A 1 175 ? -36.699 -7.813 50.200 1.00 65.25 175 ARG A O 1
ATOM 1426 N N . GLN A 1 176 ? -38.120 -7.062 51.767 1.00 70.44 176 GLN A N 1
ATOM 1427 C CA . GLN A 1 176 ? -37.057 -6.540 52.635 1.00 70.44 176 GLN A CA 1
ATOM 1428 C C . GLN A 1 176 ? -36.127 -7.664 53.115 1.00 70.44 176 GLN A C 1
ATOM 1430 O O . GLN A 1 176 ? -34.913 -7.486 53.178 1.00 70.44 176 GLN A O 1
ATOM 1435 N N . GLU A 1 177 ? -36.687 -8.838 53.406 1.00 78.06 177 GLU A N 1
ATOM 1436 C CA . GLU A 1 177 ? -35.928 -10.007 53.846 1.00 78.06 177 GLU A CA 1
ATOM 1437 C C . GLU A 1 177 ? -35.098 -10.620 52.707 1.00 78.06 177 GLU A C 1
ATOM 1439 O O . GLU A 1 177 ? -33.913 -10.896 52.893 1.00 78.06 177 GLU A O 1
ATOM 1444 N N . GLN A 1 178 ? -35.660 -10.737 51.498 1.00 74.06 178 GLN A N 1
ATOM 1445 C CA . GLN A 1 178 ? -34.910 -11.163 50.308 1.00 74.06 178 GLN A CA 1
ATOM 1446 C C . GLN A 1 178 ? -33.767 -10.201 49.961 1.00 74.06 178 GLN A C 1
ATOM 1448 O O . GLN A 1 178 ? -32.660 -10.650 49.664 1.00 74.06 178 GLN A O 1
ATOM 1453 N N . LEU A 1 179 ? -34.001 -8.888 50.053 1.00 72.44 179 LEU A N 1
ATOM 1454 C CA . LEU A 1 179 ? -32.984 -7.875 49.769 1.00 72.44 179 LEU A CA 1
ATOM 1455 C C . LEU A 1 179 ? -31.862 -7.896 50.815 1.00 72.44 179 LEU A C 1
ATOM 1457 O O . LEU A 1 179 ? -30.688 -7.835 50.459 1.00 72.44 179 LEU A O 1
ATOM 1461 N N . ASN A 1 180 ? -32.208 -8.054 52.096 1.00 74.75 180 ASN A N 1
ATOM 1462 C CA . ASN A 1 180 ? -31.232 -8.211 53.174 1.00 74.75 180 ASN A CA 1
ATOM 1463 C C . ASN A 1 180 ? -30.405 -9.497 53.005 1.00 74.75 180 ASN A C 1
ATOM 1465 O O . ASN A 1 180 ? -29.193 -9.473 53.209 1.00 74.75 180 ASN A O 1
ATOM 1469 N N . ASN A 1 181 ? -31.029 -10.600 52.581 1.00 80.00 181 ASN A N 1
ATOM 1470 C CA . ASN A 1 181 ? -30.328 -11.854 52.301 1.00 80.00 181 ASN A CA 1
ATOM 1471 C C . ASN A 1 181 ? -29.394 -11.738 51.089 1.00 80.00 181 ASN A C 1
ATOM 1473 O O . ASN A 1 181 ? -28.255 -12.199 51.155 1.00 80.00 181 ASN A O 1
ATOM 1477 N N . ALA A 1 182 ? -29.829 -11.088 50.006 1.00 72.56 182 ALA A N 1
ATOM 1478 C CA . ALA A 1 182 ? -28.985 -10.822 48.842 1.00 72.56 182 ALA A CA 1
ATOM 1479 C C . ALA A 1 182 ? -27.807 -9.901 49.201 1.00 72.56 182 ALA A C 1
ATOM 1481 O O . ALA A 1 182 ? -26.668 -10.174 48.824 1.00 72.56 182 ALA A O 1
ATOM 1482 N N . LEU A 1 183 ? -28.054 -8.859 50.002 1.00 74.94 183 LEU A N 1
ATOM 1483 C CA . LEU A 1 183 ? -27.013 -7.964 50.501 1.00 74.94 183 LEU A CA 1
ATOM 1484 C C . LEU A 1 183 ? -25.989 -8.722 51.352 1.00 74.94 183 LEU A C 1
ATOM 1486 O O . LEU A 1 183 ? -24.788 -8.540 51.164 1.00 74.94 183 LEU A O 1
ATOM 1490 N N . LEU A 1 184 ? -26.449 -9.604 52.242 1.00 81.31 184 LEU A N 1
ATOM 1491 C CA . LEU A 1 184 ? -25.578 -10.439 53.063 1.00 81.31 184 LEU A CA 1
ATOM 1492 C C . LEU A 1 184 ? -24.751 -11.402 52.199 1.00 81.31 184 LEU A C 1
ATOM 1494 O O . LEU A 1 184 ? -23.548 -11.539 52.406 1.00 81.31 184 LEU A O 1
ATOM 1498 N N . GLN A 1 185 ? -25.355 -12.022 51.179 1.00 77.62 185 GLN A N 1
ATOM 1499 C CA . GLN A 1 185 ? -24.618 -12.857 50.228 1.00 77.62 185 GLN A CA 1
ATOM 1500 C C . GLN A 1 185 ? -23.562 -12.059 49.456 1.00 77.62 185 GLN A C 1
ATOM 1502 O O . GLN A 1 185 ? -22.442 -12.541 49.293 1.00 77.62 185 GLN A O 1
ATOM 1507 N N . CYS A 1 186 ? -23.874 -10.837 49.023 1.00 70.88 186 CYS A N 1
ATOM 1508 C CA . CYS A 1 186 ? -22.902 -9.942 48.396 1.00 70.88 186 CYS A CA 1
ATOM 1509 C C . CYS A 1 186 ? -21.773 -9.561 49.361 1.00 70.88 186 CYS A C 1
ATOM 1511 O O . CYS A 1 186 ? -20.607 -9.584 48.969 1.00 70.88 186 CYS A O 1
ATOM 1513 N N . GLN A 1 187 ? -22.085 -9.279 50.628 1.00 73.12 187 GLN A N 1
ATOM 1514 C CA . GLN A 1 187 ? -21.084 -8.989 51.659 1.00 73.12 187 GLN A CA 1
ATOM 1515 C C . GLN A 1 187 ? -20.161 -10.177 51.944 1.00 73.12 187 GLN A C 1
ATOM 1517 O O . GLN A 1 187 ? -19.004 -9.958 52.284 1.00 73.12 187 GLN A O 1
ATOM 1522 N N . ILE A 1 188 ? -20.637 -11.414 51.784 1.00 84.25 188 ILE A N 1
ATOM 1523 C CA . ILE A 1 188 ? -19.819 -12.624 51.950 1.00 84.25 188 ILE A CA 1
ATOM 1524 C C . ILE A 1 188 ? -18.987 -12.906 50.692 1.00 84.25 188 ILE A C 1
ATOM 1526 O O . ILE A 1 188 ? -17.809 -13.236 50.797 1.00 84.25 188 ILE A O 1
ATOM 1530 N N . LYS A 1 189 ? -19.571 -12.757 49.496 1.00 79.00 189 LYS A N 1
ATOM 1531 C CA . LYS A 1 189 ? -18.888 -13.049 48.224 1.00 79.00 189 LYS A CA 1
ATOM 1532 C C . LYS A 1 189 ? -17.845 -12.000 47.848 1.00 79.00 189 LYS A C 1
ATOM 1534 O O . LYS A 1 189 ? -16.830 -12.348 47.254 1.00 79.00 189 LYS A O 1
ATOM 1539 N N . CYS A 1 190 ? -18.073 -10.730 48.179 1.00 78.50 190 CYS A N 1
ATOM 1540 C CA . CYS A 1 190 ? -17.183 -9.637 47.791 1.00 78.50 190 CYS A CA 1
ATOM 1541 C C . CYS A 1 190 ? -15.758 -9.781 48.377 1.00 78.50 190 CYS A C 1
ATOM 1543 O O . CYS A 1 190 ? -14.799 -9.679 47.610 1.00 78.50 190 CYS A O 1
ATOM 1545 N N . PRO A 1 191 ? -15.568 -10.127 49.668 1.00 85.56 191 PRO A N 1
ATOM 1546 C CA . PRO A 1 191 ? -14.253 -10.460 50.216 1.00 85.56 191 PRO A CA 1
ATOM 1547 C C . PRO A 1 191 ? -13.580 -11.637 49.508 1.00 85.56 191 PRO A C 1
ATOM 1549 O O . PRO A 1 191 ? -12.393 -11.554 49.213 1.00 85.56 191 PRO A O 1
ATOM 1552 N N . THR A 1 192 ? -14.320 -12.705 49.186 1.00 84.56 192 THR A N 1
ATOM 1553 C CA . THR A 1 192 ? -13.771 -13.861 48.456 1.00 84.56 192 THR A CA 1
ATOM 1554 C C . THR A 1 192 ? -13.307 -13.470 47.057 1.00 84.56 192 THR A C 1
ATOM 1556 O O . THR A 1 192 ? -12.203 -13.821 46.661 1.00 84.56 192 THR A O 1
ATOM 1559 N N . LEU A 1 193 ? -14.107 -12.694 46.322 1.00 77.44 193 LEU A N 1
ATOM 1560 C CA . LEU A 1 193 ? -13.717 -12.185 45.005 1.00 77.44 193 LEU A CA 1
ATOM 1561 C C . LEU A 1 193 ? -12.505 -11.253 45.093 1.00 77.44 193 LEU A C 1
ATOM 1563 O O . LEU A 1 193 ? -11.611 -11.337 44.259 1.00 77.44 193 LEU A O 1
ATOM 1567 N N . THR A 1 194 ? -12.449 -10.410 46.126 1.00 82.31 194 THR A N 1
ATOM 1568 C CA . THR A 1 194 ? -11.298 -9.534 46.385 1.00 82.31 194 THR A CA 1
ATOM 1569 C C . THR A 1 194 ? -10.038 -10.355 46.652 1.00 82.31 194 THR A C 1
ATOM 1571 O O . THR A 1 194 ? -8.974 -10.029 46.135 1.00 82.31 194 THR A O 1
ATOM 1574 N N . LEU A 1 195 ? -10.154 -11.441 47.419 1.00 90.94 195 LEU A N 1
ATOM 1575 C CA . LEU A 1 195 ? -9.038 -12.330 47.725 1.00 90.94 195 LEU A CA 1
ATOM 1576 C C . LEU A 1 195 ? -8.561 -13.081 46.474 1.00 90.94 195 LEU A C 1
ATOM 1578 O O . LEU A 1 195 ? -7.378 -13.019 46.161 1.00 90.94 195 LEU A O 1
ATOM 1582 N N . ASN A 1 196 ? -9.475 -13.663 45.694 1.00 86.62 196 ASN A N 1
ATOM 1583 C CA . ASN A 1 196 ? -9.148 -14.324 44.424 1.00 86.62 196 ASN A CA 1
ATOM 1584 C C . ASN A 1 196 ? -8.494 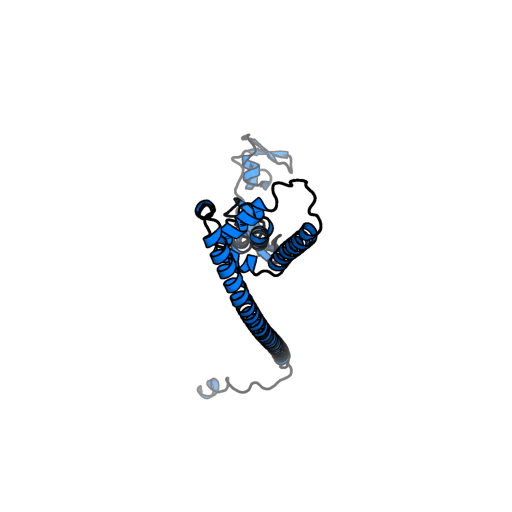-13.359 43.420 1.00 86.62 196 ASN A C 1
ATOM 1586 O O . ASN A 1 196 ? -7.593 -13.738 42.670 1.00 86.62 196 ASN A O 1
ATOM 1590 N N . PHE A 1 197 ? -8.946 -12.102 43.391 1.00 85.19 197 PHE A N 1
ATOM 1591 C CA . PHE A 1 197 ? -8.350 -11.061 42.558 1.00 85.19 197 PHE A CA 1
ATOM 1592 C C . PHE A 1 197 ? -6.921 -10.735 43.001 1.00 85.19 197 PHE A C 1
ATOM 1594 O O . PHE A 1 197 ? -6.031 -10.626 42.161 1.00 85.19 197 PHE A O 1
ATOM 1601 N N . LEU A 1 198 ? -6.682 -10.613 44.310 1.00 89.56 198 LEU A N 1
ATOM 1602 C CA . LEU A 1 198 ? -5.341 -10.388 44.852 1.00 89.56 198 LEU A CA 1
ATOM 1603 C C . LEU A 1 198 ? -4.407 -11.570 44.573 1.00 89.56 198 LEU A C 1
ATOM 1605 O O . LEU A 1 198 ? -3.273 -11.342 44.165 1.00 89.56 198 LEU A O 1
ATOM 1609 N N . GLU A 1 199 ? -4.880 -12.808 44.724 1.00 92.06 199 GLU A N 1
ATOM 1610 C CA . GLU A 1 199 ? -4.117 -14.009 44.361 1.00 92.06 199 GLU A CA 1
ATOM 1611 C C . GLU A 1 199 ? -3.757 -14.009 42.873 1.00 92.06 199 GLU A C 1
ATOM 1613 O O . GLU A 1 199 ? -2.590 -14.155 42.519 1.00 92.06 199 GLU A O 1
ATOM 1618 N N . SER A 1 200 ? -4.732 -13.734 42.003 1.00 88.00 200 SER A N 1
ATOM 1619 C CA . SER A 1 200 ? -4.498 -13.645 40.556 1.00 88.00 200 SER A CA 1
ATOM 1620 C C . SER A 1 200 ? -3.493 -12.544 40.206 1.00 88.00 200 SER A C 1
ATOM 1622 O O . SER A 1 200 ? -2.653 -12.724 39.328 1.00 88.00 200 SER A O 1
ATOM 1624 N N . LYS A 1 201 ? -3.545 -11.405 40.909 1.00 90.69 201 LYS A N 1
ATOM 1625 C CA . LYS A 1 201 ? -2.597 -10.300 40.734 1.00 90.69 201 LYS A CA 1
ATOM 1626 C C . LYS A 1 201 ? -1.171 -10.707 41.111 1.00 90.69 201 LYS A C 1
ATOM 1628 O O . LYS A 1 201 ? -0.245 -10.342 40.395 1.00 90.69 201 LYS A O 1
ATOM 1633 N N . ILE A 1 202 ? -1.001 -11.454 42.203 1.00 93.00 202 ILE A N 1
ATOM 1634 C CA . ILE A 1 202 ? 0.307 -11.973 42.624 1.00 93.00 202 ILE A CA 1
ATOM 1635 C C . ILE A 1 202 ? 0.839 -12.955 41.576 1.00 93.00 202 ILE A C 1
ATOM 1637 O O . ILE A 1 202 ? 1.960 -12.783 41.113 1.00 93.00 202 ILE A O 1
ATOM 1641 N N . SER A 1 203 ? 0.021 -13.906 41.116 1.00 92.62 203 SER A N 1
ATOM 1642 C CA . SER A 1 203 ? 0.442 -14.857 40.078 1.00 92.62 203 SER A CA 1
ATOM 1643 C C . SER A 1 203 ? 0.839 -14.172 38.767 1.00 92.62 203 SER A C 1
ATOM 1645 O O . SER A 1 203 ? 1.804 -14.577 38.128 1.00 92.62 203 SER A O 1
ATOM 1647 N N . LEU A 1 204 ? 0.132 -13.112 38.360 1.00 86.44 204 LEU A N 1
ATOM 1648 C CA . LEU A 1 204 ? 0.519 -12.324 37.184 1.00 86.44 204 LEU A CA 1
ATOM 1649 C C . LEU A 1 204 ? 1.849 -11.591 37.384 1.00 86.44 204 LEU A C 1
ATOM 1651 O O . LEU A 1 204 ? 2.625 -11.477 36.439 1.00 86.44 204 LEU A O 1
ATOM 1655 N N . GLN A 1 205 ? 2.119 -11.104 38.595 1.00 92.69 205 GLN A N 1
ATOM 1656 C CA . GLN A 1 205 ? 3.395 -10.473 38.908 1.00 92.69 205 GLN A CA 1
ATOM 1657 C C . GLN A 1 205 ? 4.551 -11.481 38.827 1.00 92.69 205 GLN A C 1
ATOM 1659 O O . GLN A 1 205 ? 5.554 -11.183 38.189 1.00 92.69 205 GLN A O 1
ATOM 1664 N N . GLU A 1 206 ? 4.384 -12.683 39.382 1.00 93.12 206 GLU A N 1
ATOM 1665 C CA . GLU A 1 206 ? 5.386 -13.759 39.304 1.00 93.12 206 GLU A CA 1
ATOM 1666 C C . GLU A 1 206 ? 5.672 -14.176 37.850 1.00 93.12 206 GLU A C 1
ATOM 1668 O O . GLU A 1 206 ? 6.823 -14.385 37.471 1.00 93.12 206 GLU A O 1
ATOM 1673 N N . ILE A 1 207 ? 4.634 -14.249 37.006 1.00 91.31 207 ILE A N 1
ATOM 1674 C CA . ILE A 1 207 ? 4.792 -14.539 35.572 1.00 91.31 207 ILE A CA 1
ATOM 1675 C C . ILE A 1 207 ? 5.574 -13.425 34.868 1.00 91.31 207 ILE A C 1
ATOM 1677 O O . ILE A 1 207 ? 6.444 -13.721 34.051 1.00 91.31 207 ILE A O 1
ATOM 1681 N N . ASN A 1 208 ? 5.287 -12.158 35.174 1.00 87.06 208 ASN A N 1
ATOM 1682 C CA . ASN A 1 208 ? 6.009 -11.034 34.578 1.00 87.06 208 ASN A CA 1
ATOM 1683 C C . ASN A 1 208 ? 7.486 -11.029 34.989 1.00 87.06 208 ASN A C 1
ATOM 1685 O O . ASN A 1 208 ? 8.345 -10.853 34.133 1.00 87.06 208 ASN A O 1
ATOM 1689 N N . GLU A 1 209 ? 7.787 -11.287 36.264 1.00 93.81 209 GLU A N 1
ATOM 1690 C CA . GLU A 1 209 ? 9.168 -11.402 36.749 1.00 93.81 209 GLU A CA 1
ATOM 1691 C C . GLU A 1 209 ? 9.911 -12.549 36.035 1.00 93.81 209 GLU A C 1
ATOM 1693 O O . GLU A 1 209 ? 11.034 -12.365 35.566 1.00 93.81 209 GLU A O 1
ATOM 1698 N N . SER A 1 210 ? 9.256 -13.700 35.839 1.00 94.25 210 SER A N 1
ATOM 1699 C CA . SER A 1 210 ? 9.816 -14.810 35.053 1.00 94.25 210 SER A CA 1
ATOM 1700 C C . SER A 1 210 ? 10.055 -14.441 33.582 1.00 94.25 210 SER A C 1
ATOM 1702 O O . SER A 1 210 ? 11.038 -14.885 32.989 1.00 94.25 210 SER A O 1
ATOM 1704 N N . LEU A 1 211 ? 9.166 -13.653 32.972 1.00 91.81 211 LEU A N 1
ATOM 1705 C CA . LEU A 1 211 ? 9.297 -13.223 31.578 1.00 91.81 211 LEU A CA 1
ATOM 1706 C C . LEU A 1 211 ? 10.444 -12.217 31.399 1.00 91.81 211 LEU A C 1
ATOM 1708 O O . LEU A 1 211 ? 11.150 -12.252 30.386 1.00 91.81 211 LEU A O 1
ATOM 1712 N N . ASP A 1 212 ? 10.660 -11.345 32.382 1.00 91.94 212 ASP A N 1
ATOM 1713 C CA . ASP A 1 212 ? 11.787 -10.413 32.399 1.00 91.94 212 ASP A CA 1
ATOM 1714 C C . ASP A 1 212 ? 13.127 -11.169 32.473 1.00 91.94 212 ASP A C 1
ATOM 1716 O O . ASP A 1 212 ? 14.067 -10.841 31.740 1.00 91.94 212 ASP A O 1
ATOM 1720 N N . GLU A 1 213 ? 13.204 -12.234 33.279 1.00 94.31 213 GLU A N 1
ATOM 1721 C CA . GLU A 1 213 ? 14.374 -13.123 33.332 1.00 94.31 213 GLU A CA 1
ATOM 1722 C C . GLU A 1 213 ? 14.624 -13.841 31.994 1.00 94.31 213 GLU A C 1
ATOM 1724 O O . GLU A 1 213 ? 15.759 -13.873 31.503 1.00 94.31 213 GLU A O 1
ATOM 1729 N N . GLU A 1 214 ? 13.581 -14.382 31.355 1.00 92.38 214 GLU A N 1
ATOM 1730 C CA . GLU A 1 214 ? 13.699 -14.998 30.026 1.00 92.38 214 GLU A CA 1
ATOM 1731 C C . GLU A 1 214 ? 14.152 -13.993 28.961 1.00 92.38 214 GLU A C 1
ATOM 1733 O O . GLU A 1 214 ? 14.996 -14.311 28.117 1.00 92.38 214 GLU A O 1
ATOM 1738 N N . THR A 1 215 ? 13.648 -12.761 29.025 1.00 91.38 215 THR A N 1
ATOM 1739 C CA . THR A 1 215 ? 14.031 -11.684 28.107 1.00 91.38 215 THR A CA 1
ATOM 1740 C C . THR A 1 215 ? 15.506 -11.323 28.277 1.00 91.38 215 THR A C 1
ATOM 1742 O O . THR A 1 215 ? 16.234 -11.220 27.284 1.00 91.38 215 THR A O 1
ATOM 1745 N N . ALA A 1 216 ? 15.989 -11.204 29.517 1.00 94.06 216 ALA A N 1
ATOM 1746 C CA . ALA A 1 216 ? 17.404 -10.972 29.803 1.00 94.06 216 ALA A CA 1
ATOM 1747 C C . ALA A 1 216 ? 18.293 -12.113 29.270 1.00 94.06 216 ALA A C 1
ATOM 1749 O O . ALA A 1 216 ? 19.317 -11.855 28.629 1.00 94.06 216 ALA A O 1
ATOM 1750 N N . ASN A 1 217 ? 17.869 -13.367 29.452 1.00 93.69 217 ASN A N 1
ATOM 1751 C CA . ASN A 1 217 ? 18.569 -14.537 28.916 1.00 93.69 217 ASN A CA 1
ATOM 1752 C C . ASN A 1 217 ? 18.598 -14.538 27.380 1.00 93.69 217 ASN A C 1
ATOM 1754 O O . ASN A 1 217 ? 19.649 -14.779 26.782 1.00 93.69 217 ASN A O 1
ATOM 1758 N N . SER A 1 218 ? 17.478 -14.212 26.728 1.00 92.62 218 SER A N 1
ATOM 1759 C CA . SER A 1 218 ? 17.403 -14.105 25.268 1.00 92.62 218 SER A CA 1
ATOM 1760 C C . SER A 1 218 ? 18.346 -13.028 24.725 1.00 92.62 218 SER A C 1
ATOM 1762 O O . SER A 1 218 ? 18.991 -13.243 23.698 1.00 92.62 218 SER A O 1
ATOM 1764 N N . ILE A 1 219 ? 18.454 -11.882 25.406 1.00 95.31 219 ILE A N 1
ATOM 1765 C CA . ILE A 1 219 ? 19.389 -10.810 25.036 1.00 95.31 219 ILE A CA 1
ATOM 1766 C C . ILE A 1 219 ? 20.840 -11.285 25.187 1.00 95.31 219 ILE A C 1
ATOM 1768 O O . ILE A 1 219 ? 21.652 -11.042 24.293 1.00 95.31 219 ILE A O 1
ATOM 1772 N N . SER A 1 220 ? 21.170 -11.998 26.270 1.00 96.69 220 SER A N 1
ATOM 1773 C CA . SER A 1 220 ? 22.513 -12.562 26.473 1.00 96.69 220 SER A CA 1
ATOM 1774 C C . SER A 1 220 ? 22.901 -13.520 25.345 1.00 96.69 220 SER A C 1
ATOM 1776 O O . SER A 1 220 ? 23.961 -13.361 24.748 1.00 96.69 220 SER A O 1
ATOM 1778 N N . ILE A 1 221 ? 22.017 -14.457 24.985 1.00 93.62 221 ILE A N 1
ATOM 1779 C CA . ILE A 1 221 ? 22.259 -15.415 23.894 1.00 93.62 221 ILE A CA 1
ATOM 1780 C C . ILE A 1 221 ? 22.451 -14.685 22.558 1.00 93.62 221 ILE A C 1
ATOM 1782 O O . ILE A 1 221 ? 23.325 -15.042 21.766 1.00 93.62 221 ILE A O 1
ATOM 1786 N N . GLN A 1 222 ? 21.656 -13.646 22.296 1.00 94.38 222 GLN A N 1
ATOM 1787 C CA . GLN A 1 222 ? 21.773 -12.856 21.072 1.00 94.38 222 GLN A CA 1
ATOM 1788 C C . GLN A 1 222 ? 23.125 -12.127 20.983 1.00 94.38 222 GLN A C 1
ATOM 1790 O O . GLN A 1 222 ? 23.712 -12.039 19.897 1.00 94.38 222 GLN A O 1
ATOM 1795 N N . ASN A 1 223 ? 23.641 -11.636 22.112 1.00 95.44 223 ASN A N 1
ATOM 1796 C CA . ASN A 1 223 ? 24.965 -11.024 22.185 1.00 95.44 223 ASN A CA 1
ATOM 1797 C C . ASN A 1 223 ? 26.071 -12.056 21.920 1.00 95.44 223 ASN A C 1
ATOM 1799 O O . ASN A 1 223 ? 26.924 -11.804 21.067 1.00 95.44 223 ASN A O 1
ATOM 1803 N N . ASP A 1 224 ? 25.998 -13.238 22.538 1.00 96.12 224 ASP A N 1
ATOM 1804 C CA . ASP A 1 224 ? 26.966 -14.328 22.334 1.00 96.12 224 ASP A CA 1
ATOM 1805 C C . ASP A 1 224 ? 27.008 -14.784 20.865 1.00 96.12 224 ASP A C 1
ATOM 1807 O O . ASP A 1 224 ? 28.077 -14.977 20.281 1.00 96.12 224 ASP A O 1
ATOM 1811 N N . LEU A 1 225 ? 25.842 -14.908 20.219 1.00 93.69 225 LEU A N 1
ATOM 1812 C CA . LEU A 1 225 ? 25.752 -15.240 18.793 1.00 93.69 225 LEU A CA 1
ATOM 1813 C C . LEU A 1 225 ? 26.386 -14.161 17.908 1.00 93.69 225 LEU A C 1
ATOM 1815 O O . LEU A 1 225 ? 27.025 -14.478 16.901 1.00 93.69 225 LEU A O 1
ATOM 1819 N N . THR A 1 226 ? 26.226 -12.892 18.278 1.00 94.00 226 THR A N 1
ATOM 1820 C CA . THR A 1 226 ? 26.812 -11.761 17.549 1.00 94.00 226 THR A CA 1
ATOM 1821 C C . THR A 1 226 ? 28.336 -11.733 17.701 1.00 94.00 226 THR A C 1
ATOM 1823 O O . THR A 1 226 ? 29.051 -11.522 16.715 1.00 94.00 226 THR A O 1
ATOM 1826 N N . GLU A 1 227 ? 28.855 -12.016 18.897 1.00 96.62 227 GLU A N 1
ATOM 1827 C CA . GLU A 1 227 ? 30.294 -12.144 19.155 1.00 96.62 227 GLU A CA 1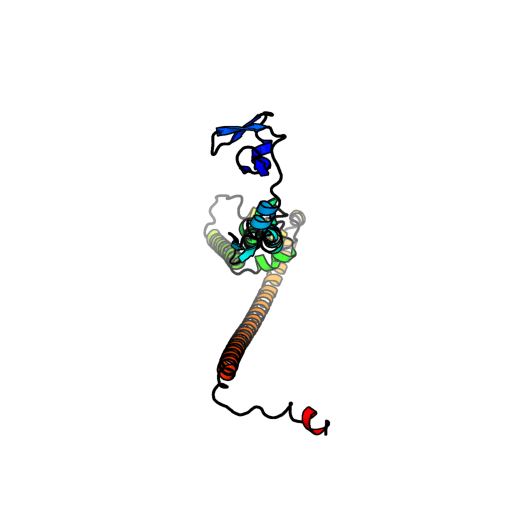
ATOM 1828 C C . GLU A 1 227 ? 30.902 -13.331 18.394 1.00 96.62 227 GLU A C 1
ATOM 1830 O O . GLU A 1 227 ? 31.933 -13.191 17.725 1.00 96.62 227 GLU A O 1
ATOM 1835 N N . LEU A 1 228 ? 30.231 -14.487 18.415 1.00 93.75 228 LEU A N 1
ATOM 1836 C CA . LEU A 1 228 ? 30.661 -15.676 17.682 1.00 93.75 228 LEU A CA 1
ATOM 1837 C C . LEU A 1 228 ? 30.691 -15.421 16.173 1.00 93.75 228 LEU A C 1
ATOM 1839 O O . LEU A 1 228 ? 31.660 -15.790 15.506 1.00 93.75 228 LEU A O 1
ATOM 1843 N N . LYS A 1 229 ? 29.662 -14.758 15.632 1.00 94.56 229 LYS A N 1
ATOM 1844 C CA . LYS A 1 229 ? 29.604 -14.372 14.217 1.00 94.56 229 LYS A CA 1
ATOM 1845 C C . LYS A 1 229 ? 30.776 -13.466 13.844 1.00 94.56 229 LYS A C 1
ATOM 1847 O O . LYS A 1 229 ? 31.471 -13.745 12.870 1.00 94.56 229 LYS A O 1
ATOM 1852 N N . THR A 1 230 ? 31.043 -12.448 14.658 1.00 92.25 230 THR A N 1
ATOM 1853 C CA . THR A 1 230 ? 32.167 -11.522 14.454 1.00 92.25 230 THR A CA 1
ATOM 1854 C C . THR A 1 230 ? 33.511 -12.258 14.500 1.00 92.25 230 THR A C 1
ATOM 1856 O O . THR A 1 230 ? 34.384 -12.040 13.662 1.00 92.25 230 THR A O 1
ATOM 1859 N N . THR A 1 231 ? 33.678 -13.194 15.438 1.00 92.00 231 THR A N 1
ATOM 1860 C CA . THR A 1 231 ? 34.888 -14.023 15.557 1.00 92.00 231 THR A CA 1
ATOM 1861 C C . THR A 1 231 ? 35.073 -14.946 14.352 1.00 92.00 231 THR A C 1
ATOM 1863 O O . THR A 1 231 ? 36.191 -15.091 13.849 1.00 92.00 231 THR A O 1
ATOM 1866 N N . ALA A 1 232 ? 33.991 -15.554 13.859 1.00 86.62 232 ALA A N 1
ATOM 1867 C CA . ALA A 1 232 ? 34.012 -16.410 12.678 1.00 86.62 232 ALA A CA 1
ATOM 1868 C C . ALA A 1 232 ? 34.378 -15.622 11.412 1.00 86.62 232 ALA A C 1
ATOM 1870 O O . ALA A 1 232 ? 35.224 -16.075 10.642 1.00 86.62 232 ALA A O 1
ATOM 1871 N N . GLU A 1 233 ? 33.802 -14.431 11.227 1.00 86.69 233 GLU A N 1
ATOM 1872 C CA . GLU A 1 233 ? 34.134 -13.524 10.123 1.00 86.69 233 GLU A CA 1
ATOM 1873 C C . GLU A 1 233 ? 35.606 -13.096 10.192 1.00 86.69 233 GLU A C 1
ATOM 1875 O O . GLU A 1 233 ? 36.333 -13.255 9.216 1.00 86.69 233 GLU A O 1
ATOM 1880 N N . ASN A 1 234 ? 36.099 -12.678 11.362 1.00 82.81 234 ASN A N 1
ATOM 1881 C CA . ASN A 1 234 ? 37.509 -12.316 11.546 1.00 82.81 234 ASN A CA 1
ATOM 1882 C C . ASN A 1 234 ? 38.463 -13.492 11.276 1.00 82.81 234 ASN A C 1
ATOM 1884 O O . ASN A 1 234 ? 39.533 -13.304 10.698 1.00 82.81 234 ASN A O 1
ATOM 1888 N N . SER A 1 235 ? 38.068 -14.714 11.644 1.00 76.25 235 SER A N 1
ATOM 1889 C CA . SER A 1 235 ? 38.867 -15.927 11.420 1.00 76.25 235 SER A CA 1
ATOM 1890 C C . SER A 1 235 ? 38.944 -16.335 9.942 1.00 76.25 235 SER A C 1
ATOM 1892 O O . SER A 1 235 ? 39.913 -16.979 9.541 1.00 76.25 235 SER A O 1
ATOM 1894 N N . GLN A 1 236 ? 37.974 -15.938 9.107 1.00 63.31 236 GLN A N 1
ATOM 1895 C CA . GLN A 1 236 ? 38.009 -16.191 7.659 1.00 63.31 236 GLN A CA 1
ATOM 1896 C C . GLN A 1 236 ? 39.090 -15.373 6.930 1.00 63.31 236 GLN A C 1
ATOM 1898 O O . GLN A 1 236 ? 39.539 -15.785 5.862 1.00 63.31 236 GLN A O 1
ATOM 1903 N N . TYR A 1 237 ? 39.567 -14.266 7.510 1.00 57.84 237 TYR A N 1
ATOM 1904 C CA . TYR A 1 237 ? 40.577 -13.392 6.895 1.00 57.84 237 TYR A CA 1
ATOM 1905 C C . TYR A 1 237 ? 42.032 -13.715 7.290 1.00 57.84 237 TYR A C 1
ATOM 1907 O O . TYR A 1 237 ? 42.954 -13.086 6.775 1.00 57.84 237 TYR A O 1
ATOM 1915 N N . VAL A 1 238 ? 42.282 -14.715 8.147 1.00 53.59 238 VAL A N 1
ATOM 1916 C CA . VAL A 1 238 ? 43.634 -15.022 8.677 1.00 53.59 238 VAL A CA 1
ATOM 1917 C C . VAL A 1 238 ? 44.410 -16.062 7.846 1.00 53.59 238 VAL A C 1
ATOM 1919 O O . VAL A 1 238 ? 45.355 -16.677 8.327 1.00 53.59 238 VAL A O 1
ATOM 1922 N N . SER A 1 239 ? 44.078 -16.269 6.568 1.00 51.19 239 SER A N 1
ATOM 1923 C CA . SER A 1 239 ? 44.889 -17.112 5.673 1.00 51.19 239 SER A CA 1
ATOM 1924 C C . SER A 1 239 ? 45.346 -16.342 4.441 1.00 51.19 239 SER A C 1
ATOM 1926 O O . SER A 1 239 ? 44.802 -16.505 3.354 1.00 51.19 239 SER A O 1
ATOM 1928 N N . TYR A 1 240 ? 46.368 -15.502 4.615 1.00 49.97 240 TYR A N 1
ATOM 1929 C CA . TYR A 1 240 ? 47.124 -14.962 3.481 1.00 49.97 240 TYR A CA 1
ATOM 1930 C C . TYR A 1 240 ? 48.651 -15.073 3.604 1.00 49.97 240 TYR A C 1
ATOM 1932 O O . TYR A 1 240 ? 49.333 -14.675 2.671 1.00 49.97 240 TYR A O 1
ATOM 1940 N N . ASP A 1 241 ? 49.182 -15.706 4.661 1.00 48.91 241 ASP A N 1
ATOM 1941 C CA . ASP A 1 241 ? 50.631 -15.956 4.814 1.00 48.91 241 ASP A CA 1
ATOM 1942 C C . ASP A 1 241 ? 50.982 -17.411 5.192 1.00 48.91 241 ASP A C 1
ATOM 1944 O O . ASP A 1 241 ? 51.854 -17.691 6.007 1.00 48.91 241 ASP A O 1
ATOM 1948 N N . GLY A 1 242 ? 50.329 -18.363 4.515 1.00 49.50 242 GLY A N 1
ATOM 1949 C CA . GLY A 1 242 ? 50.908 -19.683 4.237 1.00 49.50 242 GLY A CA 1
ATOM 1950 C C . GLY A 1 242 ? 50.917 -20.708 5.381 1.00 49.50 242 GLY A C 1
ATOM 1951 O O . GLY A 1 242 ? 51.735 -20.654 6.292 1.00 49.50 242 GLY A O 1
ATOM 1952 N N . THR A 1 243 ? 50.146 -21.789 5.190 1.00 53.03 243 THR A N 1
ATOM 1953 C CA . THR A 1 243 ? 50.089 -23.021 6.021 1.00 53.03 243 THR A CA 1
ATOM 1954 C C . THR A 1 243 ? 49.222 -22.824 7.274 1.00 53.03 243 THR A C 1
ATOM 1956 O O . THR A 1 243 ? 49.577 -22.073 8.163 1.00 53.03 243 THR A O 1
ATOM 1959 N N . PHE A 1 244 ? 48.014 -23.388 7.383 1.00 46.28 244 PHE A N 1
ATOM 1960 C CA . PHE A 1 244 ? 47.727 -24.822 7.501 1.00 46.28 244 PHE A CA 1
ATOM 1961 C C . PHE A 1 244 ? 46.458 -25.233 6.719 1.00 46.28 244 PHE A C 1
ATOM 1963 O O . PHE A 1 244 ? 45.338 -25.091 7.199 1.00 46.28 244 PHE A O 1
ATOM 1970 N N . ILE A 1 245 ? 46.646 -25.854 5.549 1.00 48.44 245 ILE A N 1
ATOM 1971 C CA . ILE A 1 245 ? 45.664 -26.775 4.955 1.00 48.44 245 ILE A CA 1
ATOM 1972 C C . ILE A 1 245 ? 45.951 -28.151 5.563 1.00 48.44 245 ILE A C 1
ATOM 1974 O O . ILE A 1 245 ? 46.841 -28.870 5.100 1.00 48.44 245 ILE A O 1
ATOM 1978 N N . TRP A 1 246 ? 45.237 -28.542 6.620 1.00 43.97 246 TRP A N 1
ATOM 1979 C CA . TRP A 1 246 ? 45.292 -29.930 7.084 1.00 43.97 246 TRP A CA 1
ATOM 1980 C C . TRP A 1 246 ? 44.368 -30.813 6.233 1.00 43.97 246 TRP A C 1
ATOM 1982 O O . TRP A 1 246 ? 43.186 -30.971 6.500 1.00 43.97 246 TRP A O 1
ATOM 1992 N N . LYS A 1 247 ? 44.978 -31.388 5.186 1.00 48.59 247 LYS A N 1
ATOM 1993 C CA . LYS A 1 247 ? 44.726 -32.729 4.622 1.00 48.59 247 LYS A CA 1
ATOM 1994 C C . LYS A 1 247 ? 43.261 -33.150 4.365 1.00 48.59 247 LYS A C 1
ATOM 1996 O O . LYS A 1 247 ? 42.735 -33.972 5.104 1.00 48.59 247 LYS A O 1
ATOM 2001 N N . ILE A 1 248 ? 42.707 -32.806 3.195 1.00 49.16 248 ILE A N 1
ATOM 2002 C CA . ILE A 1 248 ? 41.779 -33.707 2.453 1.00 49.16 248 ILE A CA 1
ATOM 2003 C C . ILE A 1 248 ? 42.118 -33.765 0.944 1.00 49.16 248 ILE A C 1
ATOM 2005 O O . ILE A 1 248 ? 41.285 -34.083 0.110 1.00 49.16 248 ILE A O 1
ATOM 2009 N N . THR A 1 249 ? 43.361 -33.483 0.545 1.00 47.72 249 THR A N 1
ATOM 2010 C CA . THR A 1 249 ? 43.781 -33.595 -0.873 1.00 47.72 249 THR A CA 1
ATOM 2011 C C . THR A 1 249 ? 44.887 -34.618 -1.123 1.00 47.72 249 THR A C 1
ATOM 2013 O O . THR A 1 249 ? 45.155 -34.959 -2.267 1.00 47.72 249 THR A O 1
ATOM 2016 N N . ASN A 1 250 ? 45.468 -35.221 -0.080 1.00 42.22 250 ASN A N 1
ATOM 2017 C CA . ASN A 1 250 ? 46.599 -36.150 -0.228 1.00 42.22 250 ASN A CA 1
ATOM 2018 C C . ASN A 1 250 ? 46.216 -37.643 -0.352 1.00 42.22 250 ASN A C 1
ATOM 2020 O O . ASN A 1 250 ? 47.087 -38.508 -0.291 1.00 42.22 250 ASN A O 1
ATOM 2024 N N . VAL A 1 251 ? 44.925 -37.969 -0.507 1.00 50.53 251 VAL A N 1
ATOM 2025 C CA . VAL A 1 251 ? 44.472 -39.362 -0.720 1.00 50.53 251 VAL A CA 1
ATOM 2026 C C . VAL A 1 251 ? 44.271 -39.678 -2.207 1.00 50.53 251 VAL A C 1
ATOM 2028 O O . VAL A 1 251 ? 44.541 -40.801 -2.623 1.00 50.53 251 VAL A O 1
ATOM 2031 N N . GLN A 1 252 ? 43.888 -38.705 -3.043 1.00 51.31 252 GLN A N 1
ATOM 2032 C CA . GLN A 1 252 ? 43.640 -38.968 -4.469 1.00 51.31 252 GLN A CA 1
ATOM 2033 C C . GLN A 1 252 ? 44.924 -39.096 -5.310 1.00 51.31 252 GLN A C 1
ATOM 2035 O O . GLN A 1 252 ? 44.959 -39.895 -6.245 1.00 51.31 252 GLN A O 1
ATOM 2040 N N . GLU A 1 253 ? 46.015 -38.415 -4.948 1.00 52.06 253 GLU A N 1
ATOM 2041 C CA . GLU A 1 253 ? 47.286 -38.545 -5.685 1.00 52.06 253 GLU A CA 1
ATOM 2042 C C . GLU A 1 253 ? 48.080 -39.815 -5.343 1.00 52.06 253 GLU A C 1
ATOM 2044 O O . GLU A 1 253 ? 48.849 -40.296 -6.173 1.00 52.06 253 GLU A O 1
ATOM 2049 N N . LYS A 1 254 ? 47.875 -40.418 -4.162 1.00 50.88 254 LYS A N 1
ATOM 2050 C CA . LYS A 1 254 ? 48.600 -41.636 -3.749 1.00 50.88 254 LYS A CA 1
ATOM 2051 C C . LYS A 1 254 ? 47.947 -42.957 -4.169 1.00 50.88 254 LYS A C 1
ATOM 2053 O O . LYS A 1 254 ? 48.585 -43.991 -4.031 1.00 50.88 254 LYS A O 1
ATOM 2058 N N . MET A 1 255 ? 46.718 -42.927 -4.688 1.00 49.03 255 MET A N 1
ATOM 2059 C CA . MET A 1 255 ? 46.020 -44.100 -5.249 1.00 49.03 255 MET A CA 1
ATOM 2060 C C . MET A 1 255 ? 46.167 -44.205 -6.779 1.00 49.03 255 MET A C 1
ATOM 2062 O O . MET A 1 255 ? 45.633 -45.130 -7.381 1.00 49.03 255 MET A O 1
ATOM 2066 N N . SER A 1 256 ? 46.876 -43.258 -7.406 1.00 46.41 256 SER A N 1
ATOM 2067 C CA . SER A 1 256 ? 47.009 -43.150 -8.868 1.00 46.41 256 SER A CA 1
ATOM 2068 C C . SER A 1 256 ? 48.419 -43.481 -9.389 1.00 46.41 256 SER A C 1
ATOM 2070 O O . SER A 1 256 ? 48.739 -43.155 -10.532 1.00 46.41 256 SER A O 1
ATOM 2072 N N . LYS A 1 257 ? 49.275 -44.110 -8.573 1.00 41.84 257 LYS A N 1
ATOM 2073 C CA . LYS A 1 257 ? 50.575 -44.656 -8.991 1.00 41.84 257 LYS A CA 1
ATOM 2074 C C . LYS A 1 257 ? 50.758 -46.078 -8.496 1.00 41.84 257 LYS A C 1
ATOM 2076 O O . LYS A 1 257 ? 50.501 -46.300 -7.294 1.00 41.84 257 LYS A O 1
#

Sequence (257 aa):
MQLNCCGHRICQACLQRQPEMSMICLQCSAETFRSQVMIDRGFKNAMQSLPIECSFCHWIGFLKDYQEHLDQHHPNPICENCNQQYASVEKLNEHKISTCENIFIHRHNIFTHYSSEEHQCTLMNVLYRMKFQMNNDSLRSTSVVPVDINTVLFHELCEILEISPDELNISSNNRQEQLNNALLQCQIKCPTLTLNFLESKISLQEINESLDEETANSISIQNDLTELKTTAENSQYVSYDGTFIWKITNVQEKMSK

pLDDT: mean 77.71, std 17.48, range [41.84, 98.5]

Foldseek 3Di:
DAQQVPRDDDDPVRVVPPPDQWDADPPPRDIGGPVRDDDPPVVVVVQQQDWDADPVDRDIGGNVCVVVCCVPAQVQDAQPQPRDTHRHPVVSVVCQVPPRPRDPPDPVCVVVVCPDPVNVVVVVVVVVVVVVVVVVVVVDPDDDDDDPDVVVVVVVVCVVVVNDPVVQPDDDPVVVVVVVVVVVVCVVVVVVVVVVVVVVVVVVVVVVVVVVVVVVVVVVVVVVVVVVVVVVVVVVPPPDPDDDPPDPPPPVVVVPD

Secondary structure (DSSP, 8-state):
-EETTT--B--HHHHHT--SSEEE-TTT--EEEGGGEE--HHHHHHHHT-EEE-SSSS-EEEGGGHHHHHHHH---PBPTTT--B-SSHHHHHHHHHHT-TT----THHHHHHHTSHHHHHHHHHHHHHHHHHHHHHTT--S-----SSHHHHHHHHHHHTT--GGGGGS-HHHHHHHHHHHHHHHHHHHHHHHHHHHHHHHHHHHHHHHHHHHHHHHHHHHHHHHHHHHHHHHHHT--SS-----SSSTTTTTT--

Radius of gyration: 38.53 Å; chains: 1; bounding box: 96×63×94 Å